Protein AF-A0A316JNC8-F1 (afdb_monomer_lite)

Radius of gyration: 24.26 Å; chains: 1; bounding box: 57×37×69 Å

Secondary structure (DSSP, 8-state):
--HHHHHHHHH-S-TTSHHHHHHHHHHHHHHHTT----SSPS-S-TT----EETTEEEEEEEEES-SSTT--SPPP-EEE----S-SEEEEEEE--SS-TT-GGGEEEEEEEGGGS-TT--EEEHHHHHHHH-S-B-HHHHHHHHS----EEEEEE-GGG--TT---SSTT-EESSHHHHHHHHHHHHHHTTT-S----EEEEEE---

pLDDT: mean 76.93, std 13.49, range [38.69, 95.19]

Foldseek 3Di:
DDPVLVVCCVVPVWCLAQQNLLQLVVVLLCVLQVHDPPPDRPDPPSFADFDPAPPFTEGEWEDELDSGLPDPGGDFDKTFDDPDPGQKYKYKYQDDNRHSNPQQRIFIFIGGCVVPDPPDGMDTPVNCCVVGNPGDGPVVVSVVRHHQQFKKFKAFDPVLDDPPDPDPRGGDIDSDPVVNVVVVVVVCVVCVPPPNDTDIDIDTDRDD

Sequence (208 aa):
MSELAAFLQWNTPNLLADEIRDASCHWLLLKGLGLDPGPGRPSADLQSLVLPMEERQLSITTAAFYSAPEQHEPNPIQFRIPLTAANTLVFALFSGQTTPLDPAEWSFWLVPVSKLHPERQTMGLNPLMRAFGEGMTYGALLAQLKPSRAVFRIVLDEESANPSTSDPLAGQEFESYDAAYDVLERYYADVCCSDERSYYRIEELSSV

Structure (mmCIF, N/CA/C/O backbone):
data_AF-A0A316JNC8-F1
#
_entry.id   AF-A0A316JNC8-F1
#
loop_
_atom_site.group_PDB
_atom_site.id
_atom_site.type_symbol
_atom_site.label_atom_id
_atom_site.label_alt_id
_atom_site.label_comp_id
_atom_site.label_asym_id
_atom_site.label_entity_id
_atom_site.label_seq_id
_atom_site.pdbx_PDB_ins_code
_atom_site.Cartn_x
_atom_site.Cartn_y
_atom_site.Cartn_z
_atom_site.occupancy
_atom_site.B_iso_or_equiv
_atom_site.auth_seq_id
_atom_site.auth_comp_id
_atom_site.auth_asym_id
_atom_site.auth_atom_id
_atom_site.pdbx_PDB_model_num
ATOM 1 N N . MET A 1 1 ? 7.914 -12.344 22.904 1.00 56.09 1 MET A N 1
ATOM 2 C CA . MET A 1 1 ? 7.849 -10.949 22.417 1.00 56.09 1 MET A CA 1
ATOM 3 C C . MET A 1 1 ? 9.262 -10.474 22.142 1.00 56.09 1 MET A C 1
ATOM 5 O O . MET A 1 1 ? 10.136 -10.802 22.934 1.00 56.09 1 MET A O 1
ATOM 9 N N . SER A 1 2 ? 9.499 -9.777 21.029 1.00 71.25 2 SER A N 1
ATOM 10 C CA . SER A 1 2 ? 10.805 -9.162 20.754 1.00 71.25 2 SER A CA 1
ATOM 11 C C . SER A 1 2 ? 11.061 -7.994 21.716 1.00 71.25 2 SER A C 1
ATOM 13 O O . SER A 1 2 ? 10.112 -7.374 22.199 1.00 71.25 2 SER A O 1
ATOM 15 N N . GLU A 1 3 ? 12.329 -7.670 21.987 1.00 71.31 3 GLU A N 1
ATOM 16 C CA . GLU A 1 3 ? 12.700 -6.508 22.819 1.00 71.31 3 GLU A CA 1
ATOM 17 C C . GLU A 1 3 ? 12.100 -5.201 22.281 1.00 71.31 3 GLU A C 1
ATOM 19 O O . GLU A 1 3 ? 11.642 -4.356 23.047 1.00 71.31 3 GLU A O 1
ATOM 24 N N . LEU A 1 4 ? 12.012 -5.074 20.953 1.00 66.88 4 LEU A N 1
ATOM 25 C CA . LEU A 1 4 ? 11.370 -3.943 20.289 1.00 66.88 4 LEU A CA 1
ATOM 26 C C . LEU A 1 4 ? 9.866 -3.861 20.592 1.00 66.88 4 LEU A C 1
ATOM 28 O O . LEU A 1 4 ? 9.368 -2.773 20.863 1.00 66.88 4 LEU A O 1
ATOM 32 N N . ALA A 1 5 ? 9.143 -4.986 20.586 1.00 61.12 5 ALA A N 1
ATOM 33 C CA . ALA A 1 5 ? 7.714 -5.001 20.907 1.00 61.12 5 ALA A CA 1
ATOM 34 C C . ALA A 1 5 ? 7.461 -4.566 22.360 1.00 61.12 5 ALA A C 1
ATOM 36 O O . ALA A 1 5 ? 6.570 -3.758 22.613 1.00 61.12 5 ALA A O 1
ATOM 37 N N . ALA A 1 6 ? 8.298 -5.026 23.296 1.00 66.19 6 ALA A N 1
ATOM 38 C CA . ALA A 1 6 ? 8.228 -4.606 24.695 1.00 66.19 6 ALA A CA 1
ATOM 39 C C . ALA A 1 6 ? 8.542 -3.106 24.867 1.00 66.19 6 ALA A C 1
ATOM 41 O O . ALA A 1 6 ? 7.844 -2.407 25.600 1.00 66.19 6 ALA A O 1
ATOM 42 N N . PHE A 1 7 ? 9.549 -2.589 24.155 1.00 71.12 7 PHE A N 1
ATOM 43 C CA . PHE A 1 7 ? 9.902 -1.166 24.168 1.00 71.12 7 PHE A CA 1
ATOM 44 C C . PHE A 1 7 ? 8.797 -0.272 23.586 1.00 71.12 7 PHE A C 1
ATOM 46 O O . PHE A 1 7 ? 8.500 0.789 24.144 1.00 71.12 7 PHE A O 1
ATOM 53 N N . LEU A 1 8 ? 8.183 -0.691 22.476 1.00 68.75 8 LEU A N 1
ATOM 54 C CA . LEU A 1 8 ? 7.088 0.038 21.838 1.00 68.75 8 LEU A CA 1
ATOM 55 C C . LEU A 1 8 ? 5.842 0.048 22.723 1.00 68.75 8 LEU A C 1
ATOM 57 O O . LEU A 1 8 ? 5.257 1.109 22.911 1.00 68.75 8 LEU A O 1
ATOM 61 N N . GLN A 1 9 ? 5.487 -1.089 23.323 1.00 66.88 9 GLN A N 1
ATOM 62 C CA . GLN A 1 9 ? 4.365 -1.182 24.258 1.00 66.88 9 GLN A CA 1
ATOM 63 C C . GLN A 1 9 ? 4.583 -0.334 25.522 1.00 66.88 9 GLN A C 1
ATOM 65 O O . GLN A 1 9 ? 3.632 0.221 26.064 1.00 66.88 9 GLN A O 1
ATOM 70 N N . TRP A 1 10 ? 5.833 -0.183 25.973 1.00 67.06 10 TRP A N 1
ATOM 71 C CA . TRP A 1 10 ? 6.175 0.706 27.085 1.00 67.06 10 TRP A CA 1
ATOM 72 C C . TRP A 1 10 ? 6.078 2.197 26.719 1.00 67.06 10 TRP A C 1
ATOM 74 O O . TRP A 1 10 ? 5.581 2.989 27.516 1.00 67.06 10 TRP A O 1
ATOM 84 N N . ASN A 1 11 ? 6.518 2.593 25.518 1.00 71.62 11 ASN A N 1
ATOM 85 C CA . ASN A 1 11 ? 6.473 3.996 25.073 1.00 71.62 11 ASN A CA 1
ATOM 86 C C . ASN A 1 11 ? 5.110 4.433 24.530 1.00 71.62 11 ASN A C 1
ATOM 88 O O . ASN A 1 11 ? 4.809 5.624 24.500 1.00 71.62 11 ASN A O 1
ATOM 92 N N . THR A 1 12 ? 4.310 3.484 24.052 1.00 69.00 12 THR A N 1
ATOM 93 C CA . THR A 1 12 ? 3.065 3.745 23.337 1.00 69.00 12 THR A CA 1
ATOM 94 C C . THR A 1 12 ? 1.958 2.930 23.998 1.00 69.00 12 THR A C 1
ATOM 96 O O . THR A 1 12 ? 1.849 1.732 23.738 1.00 69.00 12 THR A O 1
ATOM 99 N N . PRO A 1 13 ? 1.125 3.549 24.853 1.00 68.19 13 PRO A N 1
ATOM 100 C CA . PRO A 1 13 ? 0.160 2.822 25.679 1.00 68.19 13 PRO A CA 1
ATOM 101 C C . PRO A 1 13 ? -0.904 2.072 24.862 1.00 68.19 13 PRO A C 1
ATOM 103 O O . PRO A 1 13 ? -1.567 1.184 25.390 1.00 68.19 13 PRO A O 1
ATOM 106 N N . ASN A 1 14 ? -1.060 2.399 23.574 1.00 76.81 14 ASN A N 1
ATOM 107 C CA . ASN A 1 14 ? -1.942 1.694 22.658 1.00 76.81 14 ASN A CA 1
ATOM 108 C C . ASN A 1 14 ? -1.311 1.565 21.262 1.00 76.81 14 ASN A C 1
ATOM 110 O O . ASN A 1 14 ? -1.388 2.483 20.449 1.00 76.81 14 ASN A O 1
ATOM 114 N N . LEU A 1 15 ? -0.712 0.407 20.972 1.00 75.69 15 LEU A N 1
ATOM 115 C CA . LEU A 1 15 ? -0.165 0.097 19.643 1.00 75.69 15 LEU A CA 1
ATOM 116 C C . LEU A 1 15 ? -1.248 -0.068 18.566 1.00 75.69 15 LEU A C 1
ATOM 118 O O . LEU A 1 15 ? -0.931 -0.046 17.382 1.00 75.69 15 LEU A O 1
ATOM 122 N N . LEU A 1 16 ? -2.511 -0.215 18.971 1.00 79.50 16 LEU A N 1
ATOM 123 C CA . LEU A 1 16 ? -3.663 -0.341 18.077 1.00 79.50 16 LEU A CA 1
ATOM 124 C C . LEU A 1 16 ? -4.333 1.007 17.774 1.00 79.50 16 LEU A C 1
ATOM 126 O O . LEU A 1 16 ? -5.288 1.048 16.996 1.00 79.50 16 LEU A O 1
ATOM 130 N N . ALA A 1 17 ? -3.836 2.099 18.369 1.00 82.38 17 ALA A N 1
ATOM 131 C CA . ALA A 1 17 ? -4.304 3.447 18.076 1.00 82.38 17 ALA A CA 1
ATOM 132 C C . ALA A 1 17 ? -4.154 3.762 16.581 1.00 82.38 17 ALA A C 1
ATOM 134 O O . ALA A 1 17 ? -3.186 3.337 15.939 1.00 82.38 17 ALA A O 1
ATOM 135 N N . ASP A 1 18 ? -5.110 4.518 16.040 1.00 80.81 18 ASP A N 1
ATOM 136 C CA . ASP A 1 18 ? -5.200 4.813 14.609 1.00 80.81 18 ASP A CA 1
ATOM 137 C C . ASP A 1 18 ? -3.904 5.433 14.075 1.00 80.81 18 ASP A C 1
ATOM 139 O O . ASP A 1 18 ? -3.382 4.982 13.059 1.00 80.81 18 ASP A O 1
ATOM 143 N N . GLU A 1 19 ? -3.308 6.369 14.816 1.00 78.88 19 GLU A N 1
ATOM 144 C CA . GLU A 1 19 ? -2.095 7.075 14.402 1.00 78.88 19 GLU A CA 1
ATOM 145 C C . GLU A 1 19 ? -0.879 6.142 14.307 1.00 78.88 19 GLU A C 1
ATOM 147 O O . GLU A 1 19 ? -0.046 6.264 13.406 1.00 78.88 19 GLU A O 1
ATOM 152 N N . ILE A 1 20 ? -0.772 5.189 15.238 1.00 81.38 20 ILE A N 1
ATOM 153 C CA . ILE A 1 20 ? 0.329 4.219 15.287 1.00 81.38 20 ILE A CA 1
ATOM 154 C C . ILE A 1 20 ? 0.161 3.183 14.186 1.00 81.38 20 ILE A C 1
ATOM 156 O O . ILE A 1 20 ? 1.135 2.806 13.530 1.00 81.38 20 ILE A O 1
ATOM 160 N N . ARG A 1 21 ? -1.076 2.746 13.957 1.00 85.31 21 ARG A N 1
ATOM 161 C CA . ARG A 1 21 ? -1.422 1.815 12.892 1.00 85.31 21 ARG A CA 1
ATOM 162 C C . ARG A 1 21 ? -1.164 2.425 11.513 1.00 85.31 21 ARG A C 1
ATOM 164 O O . ARG A 1 21 ? -0.502 1.784 10.697 1.00 85.31 21 ARG A O 1
ATOM 171 N N . ASP A 1 22 ? -1.614 3.655 11.274 1.00 82.44 22 ASP A N 1
ATOM 172 C CA . ASP A 1 22 ? -1.364 4.396 10.032 1.00 82.44 22 ASP A CA 1
ATOM 173 C C . ASP A 1 22 ? 0.140 4.540 9.779 1.00 82.44 22 ASP A C 1
ATOM 175 O O . ASP A 1 22 ? 0.639 4.189 8.707 1.00 82.44 22 ASP A O 1
ATOM 179 N N . ALA A 1 23 ? 0.894 4.984 10.789 1.00 80.62 23 ALA A N 1
ATOM 180 C CA . ALA A 1 23 ? 2.345 5.119 10.693 1.00 80.62 23 ALA A CA 1
ATOM 181 C C . ALA A 1 23 ? 3.046 3.775 10.431 1.00 80.62 23 ALA A C 1
ATOM 183 O O . ALA A 1 23 ? 3.987 3.717 9.638 1.00 80.62 23 ALA A O 1
ATOM 184 N N . SER A 1 24 ? 2.577 2.692 11.052 1.00 85.38 24 SER A N 1
ATOM 185 C CA . SER A 1 24 ? 3.124 1.345 10.858 1.00 85.38 24 SER A CA 1
ATOM 186 C C . SER A 1 24 ? 2.862 0.825 9.446 1.00 85.38 24 SER A C 1
ATOM 188 O O . SER A 1 24 ? 3.782 0.319 8.807 1.00 85.38 24 SER A O 1
ATOM 190 N N . CYS A 1 25 ? 1.649 1.016 8.917 1.00 86.75 25 CYS A N 1
ATOM 191 C CA . CYS A 1 25 ? 1.318 0.667 7.536 1.00 86.75 25 CYS A CA 1
ATOM 192 C C . CYS A 1 25 ? 2.187 1.443 6.538 1.00 86.75 25 CYS A C 1
ATOM 194 O O . CYS A 1 25 ? 2.736 0.857 5.603 1.00 86.75 25 CYS A O 1
ATOM 196 N N . HIS A 1 26 ? 2.347 2.753 6.747 1.00 82.94 26 HIS A N 1
ATOM 197 C CA . HIS A 1 26 ? 3.224 3.586 5.924 1.00 82.94 26 HIS A CA 1
ATOM 198 C C . HIS A 1 26 ? 4.672 3.103 5.965 1.00 82.94 26 HIS A C 1
ATOM 200 O O . HIS A 1 26 ? 5.305 2.952 4.921 1.00 82.94 26 HIS A O 1
ATOM 206 N N . TRP A 1 27 ? 5.190 2.830 7.163 1.00 82.56 27 TRP A N 1
ATOM 207 C CA . TRP A 1 27 ? 6.550 2.339 7.345 1.00 82.56 27 TRP A CA 1
ATOM 208 C C . TRP A 1 27 ? 6.782 1.006 6.637 1.00 82.56 27 TRP A C 1
ATOM 210 O O . TRP A 1 27 ? 7.793 0.857 5.949 1.00 82.56 27 TRP A O 1
ATOM 220 N N . LEU A 1 28 ? 5.846 0.058 6.775 1.00 86.94 28 LEU A N 1
ATOM 221 C CA . LEU A 1 28 ? 5.905 -1.222 6.078 1.00 86.94 28 LEU A CA 1
ATOM 222 C C . LEU A 1 28 ? 6.030 -0.987 4.576 1.00 86.94 28 LEU A C 1
ATOM 224 O O . LEU A 1 28 ? 7.020 -1.404 3.987 1.00 86.94 28 LEU A O 1
ATOM 228 N N . LEU A 1 29 ? 5.109 -0.235 3.974 1.00 83.56 29 LEU A N 1
ATOM 229 C CA . LEU A 1 29 ? 5.105 -0.011 2.527 1.00 83.56 29 LEU A CA 1
ATOM 230 C C . LEU A 1 29 ? 6.375 0.678 2.021 1.00 83.56 29 LEU A C 1
ATOM 232 O O . LEU A 1 29 ? 6.957 0.215 1.042 1.00 83.56 29 LEU A O 1
ATOM 236 N N . LEU A 1 30 ? 6.859 1.715 2.709 1.00 79.88 30 LEU A N 1
ATOM 237 C CA . LEU A 1 30 ? 8.122 2.370 2.351 1.00 79.88 30 LEU A CA 1
ATOM 238 C C . LEU A 1 30 ? 9.294 1.383 2.401 1.00 79.88 30 LEU A C 1
ATOM 240 O O . LEU A 1 30 ? 10.054 1.278 1.438 1.00 79.88 30 LEU A O 1
ATOM 244 N N . LYS A 1 31 ? 9.394 0.585 3.472 1.00 82.38 31 LYS A N 1
ATOM 245 C CA . LYS A 1 31 ? 10.421 -0.457 3.595 1.00 82.38 31 LYS A CA 1
ATOM 246 C C . LYS A 1 31 ? 10.307 -1.528 2.515 1.00 82.38 31 LYS A C 1
ATOM 248 O O . LYS A 1 31 ? 11.327 -1.925 1.959 1.00 82.38 31 LYS A O 1
ATOM 253 N N . GLY A 1 32 ? 9.098 -1.989 2.208 1.00 81.12 32 GLY A N 1
ATOM 254 C CA . GLY A 1 32 ? 8.847 -3.012 1.193 1.00 81.12 32 GLY A CA 1
ATOM 255 C C . GLY A 1 32 ? 9.180 -2.565 -0.227 1.00 81.12 32 GLY A C 1
ATOM 256 O O . GLY A 1 32 ? 9.603 -3.381 -1.046 1.00 81.12 32 GLY A O 1
ATOM 257 N N . LEU A 1 33 ? 9.029 -1.270 -0.502 1.00 78.50 33 LEU A N 1
ATOM 258 C CA . LEU A 1 33 ? 9.383 -0.648 -1.777 1.00 78.50 33 LEU A CA 1
ATOM 259 C C . LEU A 1 33 ? 10.845 -0.187 -1.840 1.00 78.50 33 LEU A C 1
ATOM 261 O O . LEU A 1 33 ? 11.283 0.293 -2.880 1.00 78.50 33 LEU A O 1
ATOM 265 N N . GLY A 1 34 ? 11.608 -0.334 -0.751 1.00 76.25 34 GLY A N 1
ATOM 266 C CA . GLY A 1 34 ? 12.993 0.133 -0.675 1.00 76.25 34 GLY A CA 1
ATOM 267 C C . GLY A 1 34 ? 13.126 1.659 -0.690 1.00 76.25 34 GLY A C 1
ATOM 268 O O . GLY A 1 34 ? 14.190 2.172 -1.024 1.00 76.25 34 GLY A O 1
ATOM 269 N N . LEU A 1 35 ? 12.061 2.384 -0.342 1.00 73.75 35 LEU A N 1
ATOM 270 C CA . LEU A 1 35 ? 12.053 3.840 -0.277 1.00 73.75 35 LEU A CA 1
ATOM 271 C C . LEU A 1 35 ? 12.597 4.303 1.075 1.00 73.75 35 LEU A C 1
ATOM 273 O O . LEU A 1 35 ? 12.230 3.762 2.121 1.00 73.75 35 LEU A O 1
ATOM 277 N N . ASP A 1 36 ? 13.463 5.315 1.053 1.00 66.19 36 ASP A N 1
ATOM 278 C CA . ASP A 1 36 ? 13.954 5.945 2.275 1.00 66.19 36 ASP A CA 1
ATOM 279 C C . ASP A 1 36 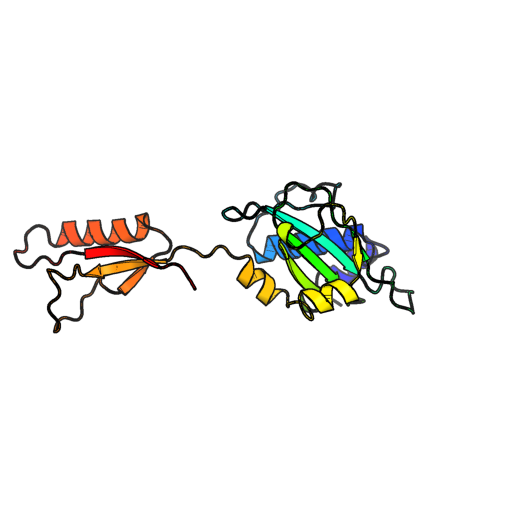? 12.908 6.955 2.788 1.00 66.19 36 ASP A C 1
ATOM 281 O O . ASP A 1 36 ? 12.637 7.945 2.104 1.00 66.19 36 ASP A O 1
ATOM 285 N N . PRO A 1 37 ? 12.301 6.737 3.971 1.00 60.88 37 PRO A N 1
ATOM 286 C CA . PRO A 1 37 ? 11.383 7.702 4.578 1.00 60.88 37 PRO A CA 1
ATOM 287 C C . PRO A 1 37 ? 12.059 9.032 4.954 1.00 60.88 37 PRO A C 1
ATOM 289 O O . PRO A 1 37 ? 11.361 10.004 5.248 1.00 60.88 37 PRO A O 1
ATOM 292 N N . GLY A 1 38 ? 13.396 9.096 4.963 1.00 59.22 38 GLY A N 1
ATOM 293 C CA . GLY A 1 38 ? 14.144 10.243 5.460 1.00 59.22 38 GLY A CA 1
ATOM 294 C C . GLY A 1 38 ? 14.020 10.415 6.985 1.00 59.22 38 GLY A C 1
ATOM 295 O O . GLY A 1 38 ? 13.403 9.602 7.675 1.00 59.22 38 GLY A O 1
ATOM 296 N N . PRO A 1 39 ? 14.618 11.477 7.558 1.00 51.03 39 PRO A N 1
ATOM 297 C CA . PRO A 1 39 ? 14.626 11.713 9.006 1.00 51.03 39 PRO A CA 1
ATOM 298 C C . PRO A 1 39 ? 13.314 12.307 9.550 1.00 51.03 39 PRO A C 1
ATOM 300 O O . PRO A 1 39 ? 13.160 12.462 10.763 1.00 51.03 39 PRO A O 1
ATOM 303 N N . GLY A 1 40 ? 12.384 12.696 8.675 1.00 53.59 40 GLY A N 1
ATOM 304 C CA . GLY A 1 40 ? 11.100 13.269 9.066 1.00 53.59 40 GLY A CA 1
ATOM 305 C C . GLY A 1 40 ? 10.113 12.191 9.505 1.00 53.59 40 GLY A C 1
ATOM 306 O O . GLY A 1 40 ? 10.061 11.110 8.925 1.00 53.59 40 GLY A O 1
ATOM 307 N N . ARG A 1 41 ? 9.272 12.493 10.503 1.00 50.38 41 ARG A N 1
ATOM 308 C CA . ARG A 1 41 ? 8.038 11.716 10.688 1.00 50.38 41 ARG A CA 1
ATOM 309 C C . ARG A 1 41 ? 7.245 11.788 9.374 1.00 50.38 41 ARG A C 1
ATOM 311 O O . ARG A 1 41 ? 7.151 12.894 8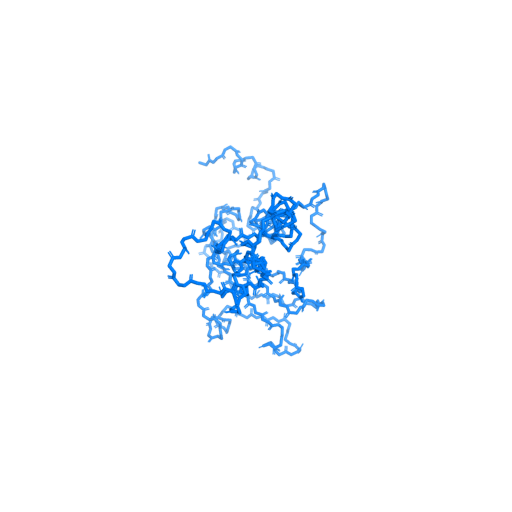.831 1.00 50.38 41 ARG A O 1
ATOM 318 N N . PRO A 1 42 ? 6.646 10.684 8.888 1.00 52.59 42 PRO A N 1
ATOM 319 C CA . PRO A 1 42 ? 5.553 10.789 7.928 1.00 52.59 42 PRO A CA 1
ATOM 320 C C . PRO A 1 42 ? 4.590 11.849 8.474 1.00 52.59 42 PRO A C 1
ATOM 322 O O . PRO A 1 42 ? 4.238 11.785 9.654 1.00 52.59 42 PRO A O 1
ATOM 325 N N . SER A 1 43 ? 4.322 12.890 7.682 1.00 42.44 43 SER A N 1
ATOM 326 C CA . SER A 1 43 ? 3.598 14.097 8.101 1.00 42.44 43 SER A CA 1
ATOM 327 C C . SER A 1 43 ? 2.396 13.766 8.993 1.00 42.44 43 SER A C 1
ATOM 329 O O . SER A 1 43 ? 1.677 12.805 8.734 1.00 42.44 43 SER A O 1
ATOM 331 N N . ALA A 1 44 ? 2.172 14.583 10.027 1.00 38.69 44 ALA A N 1
ATOM 332 C CA . ALA A 1 44 ? 1.067 14.445 10.980 1.00 38.69 44 ALA A CA 1
ATOM 333 C C . ALA A 1 44 ? -0.331 14.473 10.320 1.00 38.69 44 ALA A C 1
ATOM 335 O O . ALA A 1 44 ? -1.300 14.055 10.947 1.00 38.69 44 ALA A O 1
ATOM 336 N N . ASP A 1 45 ? -0.422 14.873 9.048 1.00 43.62 45 ASP A N 1
ATOM 337 C CA . ASP A 1 45 ? -1.545 14.546 8.166 1.00 43.62 45 ASP A CA 1
ATOM 338 C C . ASP A 1 45 ? -1.353 13.140 7.570 1.00 43.62 45 ASP A C 1
ATOM 340 O O . ASP A 1 45 ? -1.083 12.959 6.383 1.00 43.62 45 ASP A O 1
ATOM 344 N N . LEU A 1 46 ? -1.509 12.117 8.415 1.00 48.66 46 LEU A N 1
ATOM 345 C CA . LEU A 1 46 ? -1.406 10.685 8.086 1.00 48.66 46 LEU A CA 1
ATOM 346 C C . LEU A 1 46 ? -2.445 10.192 7.051 1.00 48.66 46 LEU A C 1
ATOM 348 O O . LEU A 1 46 ? -2.549 8.996 6.805 1.00 48.66 46 LEU A O 1
ATOM 352 N N . GLN A 1 47 ? -3.223 11.082 6.429 1.00 51.66 47 GLN A N 1
ATOM 353 C CA . GLN A 1 47 ? -4.348 10.708 5.566 1.00 51.66 47 GLN A CA 1
ATOM 354 C C . GLN A 1 47 ? -3.962 10.345 4.127 1.00 51.66 47 GLN A C 1
ATOM 356 O O . GLN A 1 47 ? -4.809 9.842 3.390 1.00 51.66 47 GLN A O 1
ATOM 361 N N . SER A 1 48 ? -2.719 10.583 3.701 1.00 52.78 48 SER A N 1
ATOM 362 C CA . SER A 1 48 ? -2.281 10.185 2.362 1.00 52.78 48 SER A CA 1
ATOM 363 C C . SER A 1 48 ? -0.763 10.234 2.212 1.00 52.78 48 SER A C 1
ATOM 365 O O . SER A 1 48 ? -0.187 11.299 1.985 1.00 52.78 48 SER A O 1
ATOM 367 N N . LEU A 1 49 ? -0.093 9.086 2.267 1.00 57.53 49 LEU A N 1
ATOM 368 C CA . LEU A 1 49 ? 1.231 8.963 1.661 1.00 57.53 49 LEU A CA 1
ATOM 369 C C . LEU A 1 49 ? 1.054 8.820 0.144 1.00 57.53 49 LEU A C 1
ATOM 371 O O . LEU A 1 49 ? 0.592 7.780 -0.331 1.00 57.53 49 LEU A O 1
ATOM 375 N N . VAL A 1 50 ? 1.429 9.867 -0.597 1.00 59.75 50 VAL A N 1
ATOM 376 C CA . VAL A 1 50 ? 1.494 9.833 -2.062 1.00 59.75 50 VAL A CA 1
ATOM 377 C C . VAL A 1 50 ? 2.850 9.324 -2.501 1.00 59.75 50 VAL A C 1
ATOM 379 O O . VAL A 1 50 ? 3.841 10.045 -2.465 1.00 59.75 50 VAL A O 1
ATOM 382 N N . LEU A 1 51 ? 2.887 8.055 -2.901 1.00 60.91 51 LEU A N 1
ATOM 383 C CA . LEU A 1 51 ? 4.064 7.448 -3.508 1.00 60.91 51 LEU A CA 1
ATOM 384 C C . LEU A 1 51 ? 4.091 7.811 -5.000 1.00 60.91 51 LEU A C 1
ATOM 386 O O . LEU A 1 51 ? 3.128 7.476 -5.694 1.00 60.91 51 LEU A O 1
ATOM 390 N N . PRO A 1 52 ? 5.136 8.492 -5.504 1.00 51.78 52 PRO A N 1
ATOM 391 C CA . PRO A 1 52 ? 5.306 8.725 -6.931 1.00 51.78 52 PRO A CA 1
ATOM 392 C C . PRO A 1 52 ? 5.879 7.455 -7.569 1.00 51.78 52 PRO A C 1
ATOM 394 O O . PRO A 1 52 ? 7.087 7.237 -7.553 1.00 51.78 52 PRO A O 1
ATOM 397 N N . MET A 1 53 ? 5.015 6.588 -8.093 1.00 57.97 53 MET A N 1
ATOM 398 C CA . MET A 1 53 ? 5.435 5.380 -8.809 1.00 57.97 53 MET A CA 1
ATOM 399 C C . MET A 1 53 ? 4.991 5.487 -10.260 1.00 57.97 53 MET A C 1
ATOM 401 O O . MET A 1 53 ? 3.803 5.349 -10.488 1.00 57.97 53 MET A O 1
ATOM 405 N N . GLU A 1 54 ? 5.900 5.767 -11.203 1.00 53.41 54 GLU A N 1
ATOM 406 C CA . GLU A 1 54 ? 5.685 5.672 -12.668 1.00 53.41 54 GLU A CA 1
ATOM 407 C C . GLU A 1 54 ? 4.226 5.938 -13.116 1.00 53.41 54 GLU A C 1
ATOM 409 O O . GLU A 1 54 ? 3.524 5.042 -13.569 1.00 53.41 54 GLU A O 1
ATOM 414 N N . GLU A 1 55 ? 3.747 7.179 -12.927 1.00 56.50 55 GLU A N 1
ATOM 415 C CA . GLU A 1 55 ? 2.379 7.671 -13.238 1.00 56.50 55 GLU A CA 1
ATOM 416 C C . GLU A 1 55 ? 1.240 7.320 -12.250 1.00 56.50 55 GLU A C 1
ATOM 418 O O . GLU A 1 55 ? 0.151 7.903 -12.308 1.00 56.50 55 GLU A O 1
ATOM 423 N N . ARG A 1 56 ? 1.459 6.434 -11.278 1.00 64.81 56 ARG A N 1
ATOM 424 C CA . ARG A 1 56 ? 0.527 6.139 -10.177 1.00 64.81 56 ARG A CA 1
ATOM 425 C C . ARG A 1 56 ? 0.816 7.027 -8.972 1.00 64.81 56 ARG A C 1
ATOM 427 O O . ARG A 1 56 ? 1.892 6.983 -8.383 1.00 64.81 56 ARG A O 1
ATOM 434 N N . GLN A 1 57 ? -0.186 7.811 -8.585 1.00 74.81 57 GLN A N 1
ATOM 435 C CA . GLN A 1 57 ? -0.214 8.515 -7.309 1.00 74.81 57 GLN A CA 1
ATOM 436 C C . GLN A 1 57 ? -1.065 7.688 -6.355 1.00 74.81 57 GLN A C 1
ATOM 438 O O . GLN A 1 57 ? -2.256 7.482 -6.606 1.00 74.81 57 GLN A O 1
ATOM 443 N N . LEU A 1 58 ? -0.447 7.188 -5.290 1.00 78.00 58 LEU A N 1
ATOM 444 C CA . LEU A 1 58 ? -1.118 6.334 -4.312 1.00 78.00 58 LEU A CA 1
ATOM 445 C C . LEU A 1 58 ? -1.634 7.153 -3.130 1.00 78.00 58 LEU A C 1
ATOM 447 O O . LEU A 1 58 ? -1.138 8.231 -2.851 1.00 78.00 58 LEU A O 1
ATOM 451 N N . SER A 1 59 ? -2.630 6.656 -2.415 1.00 83.25 59 SER A N 1
ATOM 452 C CA . SER A 1 59 ? -2.977 7.172 -1.093 1.00 83.25 59 SER A CA 1
ATOM 453 C C . SER A 1 59 ? -3.442 6.023 -0.229 1.00 83.25 59 SER A C 1
ATOM 455 O O . SER A 1 59 ? -4.217 5.184 -0.681 1.00 83.25 59 SER A O 1
ATOM 457 N N . ILE A 1 60 ? -2.977 5.977 1.012 1.00 84.19 60 ILE A N 1
ATOM 458 C CA . ILE A 1 60 ? -3.253 4.867 1.921 1.00 84.19 60 ILE A CA 1
ATOM 459 C C . ILE A 1 60 ? -4.329 5.285 2.915 1.00 84.19 60 ILE A C 1
ATOM 461 O O . ILE A 1 60 ? -4.353 6.417 3.385 1.00 84.19 60 ILE A O 1
ATOM 465 N N . THR A 1 61 ? -5.234 4.361 3.211 1.00 86.19 61 THR A N 1
ATOM 466 C CA . THR A 1 61 ? -6.241 4.500 4.260 1.00 86.19 61 THR A CA 1
ATOM 467 C C . THR A 1 61 ? -6.287 3.207 5.054 1.00 86.19 61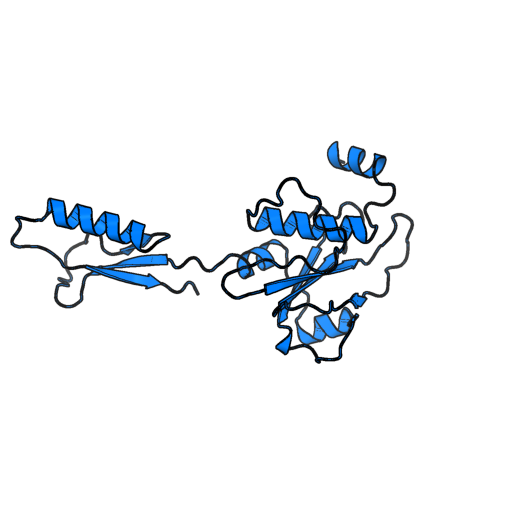 THR A C 1
ATOM 469 O O . THR A 1 61 ? -6.340 2.121 4.467 1.00 86.19 61 THR A O 1
ATOM 472 N N . THR A 1 62 ? -6.232 3.301 6.382 1.00 86.06 62 THR A N 1
ATOM 473 C CA . THR A 1 62 ? -6.236 2.115 7.240 1.00 86.06 62 THR A CA 1
ATOM 474 C C . THR A 1 62 ? -7.515 1.996 8.058 1.00 86.06 62 THR A C 1
ATOM 476 O O . THR A 1 62 ? -8.196 2.977 8.357 1.00 86.06 62 THR A O 1
ATOM 479 N N . ALA A 1 63 ? -7.839 0.764 8.433 1.00 85.25 63 ALA A N 1
ATOM 480 C CA . ALA A 1 63 ? -8.846 0.447 9.434 1.00 85.25 63 ALA A CA 1
ATOM 481 C C . ALA A 1 63 ? -8.403 -0.790 10.224 1.00 85.25 63 ALA A C 1
ATOM 483 O O . ALA A 1 63 ? -7.537 -1.540 9.772 1.00 85.25 63 ALA A O 1
ATOM 484 N N . ALA A 1 64 ? -8.999 -1.023 11.392 1.00 84.44 64 ALA A N 1
ATOM 485 C CA . ALA A 1 64 ? -8.704 -2.195 12.210 1.00 84.44 64 ALA A CA 1
ATOM 486 C C . ALA A 1 64 ? -9.951 -2.767 12.873 1.00 84.44 64 ALA A C 1
ATOM 488 O O . ALA A 1 64 ? -10.860 -2.020 13.241 1.00 84.44 64 ALA A O 1
ATOM 489 N N . PHE A 1 65 ? -9.959 -4.086 13.082 1.00 83.12 65 PHE A N 1
ATOM 490 C CA . PHE A 1 65 ? -10.987 -4.732 13.905 1.00 83.12 65 PHE A CA 1
ATOM 491 C C . PHE A 1 65 ? -10.886 -4.313 15.370 1.00 83.12 65 PHE A C 1
ATOM 493 O O . PHE A 1 65 ? -11.913 -4.169 16.023 1.00 83.12 65 PHE A O 1
ATOM 500 N N . TYR A 1 66 ? -9.680 -4.062 15.871 1.00 80.25 66 TYR A N 1
ATOM 501 C CA . TYR A 1 66 ? -9.443 -3.704 17.264 1.00 80.25 66 TYR A CA 1
ATOM 502 C C . TYR A 1 66 ? -8.688 -2.381 17.327 1.00 80.25 66 TYR A C 1
ATOM 504 O O . TYR A 1 66 ? -7.645 -2.234 16.693 1.00 80.25 66 TYR A O 1
ATOM 512 N N . SER A 1 67 ? -9.217 -1.427 18.095 1.00 78.75 67 SER A N 1
ATOM 513 C CA . SER A 1 67 ? -8.566 -0.128 18.330 1.00 78.75 67 SER A CA 1
ATOM 514 C C . SER A 1 67 ? -7.955 -0.027 19.725 1.00 78.75 67 SER A C 1
ATOM 516 O O . SER A 1 67 ? -7.286 0.958 20.022 1.00 78.75 67 SER A O 1
ATOM 518 N N . ALA A 1 68 ? -8.183 -1.018 20.591 1.00 76.81 68 ALA A N 1
ATOM 519 C CA . ALA A 1 68 ? -7.609 -1.091 21.928 1.00 76.81 68 ALA A CA 1
ATOM 520 C C . ALA A 1 68 ? -7.396 -2.556 22.357 1.00 76.81 68 ALA A C 1
ATOM 522 O O . ALA A 1 68 ? -8.183 -3.417 21.960 1.00 76.81 68 ALA A O 1
ATOM 523 N N . PRO A 1 69 ? -6.385 -2.854 23.197 1.00 71.44 69 PRO A N 1
ATOM 524 C CA . PRO A 1 69 ? -6.087 -4.225 23.630 1.00 71.44 69 PRO A CA 1
ATOM 525 C C . PRO A 1 69 ? -7.215 -4.883 24.437 1.00 71.44 69 PRO A C 1
ATOM 527 O O . PRO A 1 69 ? -7.389 -6.094 24.396 1.00 71.44 69 PRO A O 1
ATOM 530 N N . GLU A 1 70 ? -7.986 -4.086 25.178 1.00 77.06 70 GLU A N 1
ATOM 531 C CA . GLU A 1 70 ? -9.074 -4.563 26.045 1.00 77.06 70 GLU A CA 1
ATOM 532 C C . GLU A 1 70 ? -10.408 -4.716 25.296 1.00 77.06 70 GLU A C 1
ATOM 534 O O . GLU A 1 70 ? -11.440 -5.025 25.891 1.00 77.06 70 GLU A O 1
ATOM 539 N N . GLN A 1 71 ? -10.425 -4.487 23.984 1.00 76.69 71 GLN A N 1
ATOM 540 C CA . GLN A 1 71 ? -11.636 -4.547 23.179 1.00 76.69 71 GLN A CA 1
ATOM 541 C C . GLN A 1 71 ? -12.002 -6.000 22.844 1.00 76.69 71 GLN A C 1
ATOM 543 O O . GLN A 1 71 ? -11.225 -6.722 22.227 1.00 76.69 71 GLN A O 1
ATOM 548 N N . HIS A 1 72 ? -13.206 -6.426 23.236 1.00 73.50 72 HIS A N 1
ATOM 549 C CA . HIS A 1 72 ? -13.658 -7.815 23.072 1.00 73.50 72 HIS A CA 1
ATOM 550 C C . HIS A 1 72 ? -14.488 -8.038 21.795 1.00 73.50 72 HIS A C 1
ATOM 552 O O . HIS A 1 72 ? -14.554 -9.160 21.295 1.00 73.50 72 HIS A O 1
ATOM 558 N N . GLU A 1 73 ? -15.088 -6.981 21.240 1.00 81.06 73 GLU A N 1
ATOM 559 C CA . GLU A 1 73 ? -15.886 -7.036 20.009 1.00 81.06 73 GLU A CA 1
ATOM 560 C C . GLU A 1 73 ? -15.226 -6.224 18.890 1.00 81.06 73 GLU A C 1
ATOM 562 O O . GLU A 1 73 ? -14.750 -5.120 19.157 1.00 81.06 73 GLU A O 1
ATOM 567 N N . PRO A 1 74 ? -15.190 -6.723 17.643 1.00 79.94 74 PRO A N 1
ATOM 568 C CA . PRO A 1 74 ? -14.577 -6.005 16.536 1.00 79.94 74 PRO A CA 1
ATOM 569 C C . PRO A 1 74 ? -15.365 -4.742 16.163 1.00 79.94 74 PRO A C 1
ATOM 571 O O . PRO A 1 74 ? -16.597 -4.733 16.146 1.00 79.94 74 PRO A O 1
ATOM 574 N N . ASN A 1 75 ? -14.648 -3.682 15.798 1.00 80.62 75 ASN A N 1
ATOM 575 C CA . ASN A 1 75 ? -15.238 -2.456 15.281 1.00 80.62 75 ASN A CA 1
ATOM 576 C C . ASN A 1 75 ? -15.938 -2.689 13.935 1.00 80.62 75 ASN A C 1
ATOM 578 O O . ASN A 1 75 ? -15.463 -3.479 13.108 1.00 80.62 75 ASN A O 1
ATOM 582 N N . PRO A 1 76 ? -17.022 -1.945 13.648 1.00 86.06 76 PRO A N 1
ATOM 583 C CA . PRO A 1 76 ? -17.513 -1.839 12.286 1.00 86.06 76 PRO A CA 1
ATOM 584 C C . PRO A 1 76 ? -16.422 -1.211 11.409 1.00 86.06 76 PRO A C 1
ATOM 586 O O . PRO A 1 76 ? -16.009 -0.071 11.618 1.00 86.06 76 PRO A O 1
ATOM 589 N N . ILE A 1 77 ? -15.948 -1.964 10.417 1.00 90.88 77 ILE A N 1
ATOM 590 C CA . ILE A 1 77 ? -14.860 -1.515 9.547 1.00 90.88 77 ILE A CA 1
ATOM 591 C C . ILE A 1 77 ? -15.387 -0.545 8.496 1.00 90.88 77 ILE A C 1
ATOM 593 O O . ILE A 1 77 ? -16.128 -0.926 7.579 1.00 90.88 77 ILE A O 1
ATOM 597 N N . GLN A 1 78 ? -14.936 0.701 8.608 1.00 89.31 78 GLN A N 1
ATOM 598 C CA . GLN A 1 78 ? -15.189 1.758 7.646 1.00 89.31 78 GLN A CA 1
ATOM 599 C C . GLN A 1 78 ? -13.896 2.517 7.359 1.00 89.31 78 GLN A C 1
ATOM 601 O O . GLN A 1 78 ? -13.303 3.133 8.239 1.00 89.31 78 GLN A O 1
ATOM 606 N N . PHE A 1 79 ? -13.485 2.496 6.100 1.00 88.81 79 PHE A N 1
ATOM 607 C CA . PHE A 1 79 ? -12.357 3.263 5.609 1.00 88.81 79 PHE A CA 1
ATOM 608 C C . PHE A 1 79 ? -12.805 4.672 5.252 1.00 88.81 79 PHE A C 1
ATOM 610 O O . PHE A 1 79 ? -13.838 4.854 4.596 1.00 88.81 79 PHE A O 1
ATOM 617 N N . ARG A 1 80 ? -12.007 5.669 5.631 1.00 86.81 80 ARG A N 1
ATOM 618 C CA . ARG A 1 80 ? -12.173 7.040 5.143 1.00 86.81 80 ARG A CA 1
ATOM 619 C C . ARG A 1 80 ? -11.515 7.154 3.775 1.00 86.81 80 ARG A C 1
ATOM 621 O O . ARG A 1 80 ? -10.389 6.700 3.596 1.00 86.81 80 ARG A O 1
ATOM 628 N N . ILE A 1 81 ? -12.225 7.731 2.816 1.00 85.88 81 ILE A N 1
ATOM 629 C CA . ILE A 1 81 ? -11.682 8.032 1.494 1.00 85.88 81 ILE A CA 1
ATOM 630 C C . ILE A 1 81 ? -11.141 9.462 1.560 1.00 85.88 81 ILE A C 1
ATOM 632 O O . ILE A 1 81 ? -11.938 10.390 1.726 1.00 85.88 81 ILE A O 1
ATOM 636 N N . PRO A 1 82 ? -9.813 9.655 1.491 1.00 78.31 82 PRO A N 1
ATOM 637 C CA . PRO A 1 82 ? -9.232 10.985 1.554 1.00 78.31 82 PRO A CA 1
ATOM 638 C C . PRO A 1 82 ? -9.588 11.788 0.299 1.00 78.31 82 PRO A C 1
ATOM 640 O O . PRO A 1 82 ? -9.682 11.248 -0.805 1.00 78.31 82 PRO A O 1
ATOM 643 N N . LEU A 1 83 ? -9.746 13.100 0.465 1.00 74.12 83 LEU A N 1
ATOM 644 C CA . LEU A 1 83 ? -9.791 14.050 -0.645 1.00 74.12 83 LEU A CA 1
ATOM 645 C C . LEU A 1 83 ? -8.352 14.278 -1.114 1.00 74.12 83 LEU A C 1
ATOM 647 O O . LEU A 1 83 ? -7.643 15.127 -0.581 1.00 74.12 83 LEU A O 1
ATOM 651 N N . THR A 1 84 ? -7.903 13.466 -2.065 1.00 71.94 84 THR A N 1
ATOM 652 C CA . THR A 1 84 ? -6.512 13.432 -2.530 1.00 71.94 84 THR A CA 1
ATOM 653 C C . THR A 1 84 ? -6.433 13.555 -4.051 1.00 71.94 84 THR A C 1
ATOM 655 O O . THR A 1 84 ? -7.381 13.221 -4.759 1.00 71.94 84 THR A O 1
ATOM 658 N N . ALA A 1 85 ? -5.287 14.023 -4.554 1.00 71.31 85 ALA A N 1
ATOM 659 C CA . ALA A 1 85 ? -4.963 14.005 -5.982 1.00 71.31 85 ALA A CA 1
ATOM 660 C C . ALA A 1 85 ? -4.576 12.598 -6.487 1.00 71.31 85 ALA A C 1
ATOM 662 O O . ALA A 1 85 ? -4.439 12.398 -7.693 1.00 71.31 85 ALA A O 1
ATOM 663 N N . ALA A 1 86 ? -4.423 11.628 -5.575 1.00 78.56 86 ALA A N 1
ATOM 664 C CA . ALA A 1 86 ? -4.079 10.255 -5.908 1.00 78.56 86 ALA A CA 1
ATOM 665 C C . ALA A 1 86 ? -5.069 9.633 -6.902 1.00 78.56 86 ALA A C 1
ATOM 667 O O . ALA A 1 86 ? -6.283 9.786 -6.779 1.00 78.56 86 ALA A O 1
ATOM 668 N N . ASN A 1 87 ? -4.549 8.879 -7.871 1.00 83.69 87 ASN A N 1
ATOM 669 C CA . ASN A 1 87 ? -5.370 8.154 -8.841 1.00 83.69 87 ASN A CA 1
ATOM 670 C C . ASN A 1 87 ? -5.723 6.734 -8.369 1.00 83.69 87 ASN A C 1
ATOM 672 O O . ASN A 1 87 ? -6.612 6.096 -8.940 1.00 83.69 87 ASN A O 1
ATOM 676 N N . THR A 1 88 ? -5.077 6.256 -7.302 1.00 87.38 88 THR A N 1
ATOM 677 C CA . THR A 1 88 ? -5.279 4.924 -6.726 1.00 87.38 88 THR A CA 1
ATOM 678 C C . THR A 1 88 ? -5.240 4.982 -5.200 1.00 87.38 88 THR A C 1
ATOM 680 O O . THR A 1 88 ? -4.373 5.626 -4.614 1.00 87.38 88 THR A O 1
ATOM 683 N N . LEU A 1 89 ? -6.159 4.274 -4.545 1.00 89.19 89 LEU A N 1
ATOM 684 C CA . LEU A 1 89 ? -6.201 4.118 -3.094 1.00 89.19 89 LEU A CA 1
ATOM 685 C C . LEU A 1 89 ? -5.736 2.726 -2.679 1.00 89.19 89 LEU A C 1
ATOM 687 O O . LEU A 1 89 ? -6.085 1.730 -3.312 1.00 89.19 89 LEU A O 1
ATOM 691 N N . VAL A 1 90 ? -5.001 2.667 -1.575 1.00 90.81 90 VAL A N 1
ATOM 692 C CA . VAL A 1 90 ? -4.650 1.436 -0.875 1.00 90.81 90 VAL A CA 1
ATOM 693 C C . VAL A 1 90 ? -5.461 1.387 0.413 1.00 90.81 90 VAL A C 1
ATOM 695 O O . VAL A 1 90 ? -5.204 2.144 1.348 1.00 90.81 90 VAL A O 1
ATOM 698 N N . PHE A 1 91 ? -6.451 0.503 0.459 1.00 92.50 91 PHE A N 1
ATOM 699 C CA . PHE A 1 91 ? -7.170 0.192 1.691 1.00 92.50 91 PHE A CA 1
ATOM 700 C C . PHE A 1 91 ? -6.381 -0.871 2.450 1.00 92.50 91 PHE A C 1
ATOM 702 O O . PHE A 1 91 ? -6.089 -1.919 1.879 1.00 92.50 91 PHE A O 1
ATOM 709 N N . ALA A 1 92 ? -6.030 -0.615 3.707 1.00 92.88 92 ALA A N 1
ATOM 710 C CA . ALA A 1 92 ? -5.255 -1.530 4.539 1.00 92.88 92 ALA A CA 1
ATOM 711 C C . ALA A 1 92 ? -6.040 -1.890 5.807 1.00 92.88 92 ALA A C 1
ATOM 713 O O . ALA A 1 92 ? -6.286 -1.044 6.667 1.00 92.88 92 ALA A O 1
ATOM 714 N N . LEU A 1 93 ? -6.461 -3.147 5.919 1.00 94.12 93 LEU A N 1
ATOM 715 C CA . LEU A 1 93 ? -7.133 -3.672 7.102 1.00 94.12 93 LEU A CA 1
ATOM 716 C C . LEU A 1 93 ? -6.119 -4.369 7.997 1.00 94.12 93 LEU A C 1
ATOM 718 O O . LEU A 1 93 ? -5.509 -5.353 7.584 1.00 94.12 93 LEU A O 1
ATOM 722 N N . PHE A 1 94 ? -6.005 -3.902 9.231 1.00 92.31 94 PHE A N 1
ATOM 723 C CA . PHE A 1 94 ? -5.293 -4.612 10.277 1.00 92.31 94 PHE A CA 1
ATOM 724 C C . PHE A 1 94 ? -6.258 -5.530 11.031 1.00 92.31 94 PHE A C 1
ATOM 726 O O . PHE A 1 94 ? -7.204 -5.071 11.681 1.00 92.31 94 PHE A O 1
ATOM 733 N N . SER A 1 95 ? -6.030 -6.838 10.936 1.00 88.44 95 SER A N 1
ATOM 734 C CA . SER A 1 95 ? -6.821 -7.848 11.649 1.00 88.44 95 SER A CA 1
ATOM 735 C C . SER A 1 95 ? -6.147 -8.388 12.906 1.00 88.44 95 SER A C 1
ATOM 737 O O . SER A 1 95 ? -6.758 -9.161 13.642 1.00 88.44 95 SER A O 1
ATOM 739 N N . GLY A 1 96 ? -4.897 -7.994 13.140 1.00 83.00 96 GLY A N 1
ATOM 740 C CA . GLY A 1 96 ? -4.123 -8.400 14.300 1.00 83.00 96 GLY A CA 1
ATOM 741 C C . GLY A 1 96 ? -4.595 -7.786 15.613 1.00 83.00 96 GLY A C 1
ATOM 742 O O . GLY A 1 96 ? -5.412 -6.865 15.658 1.00 83.00 96 GLY A O 1
ATOM 743 N N . GLN A 1 97 ? -4.038 -8.305 16.704 1.00 73.69 97 GLN A N 1
ATOM 744 C CA . GLN A 1 97 ? -4.240 -7.776 18.060 1.00 73.69 97 GLN A CA 1
ATOM 745 C C . GLN A 1 97 ? -2.919 -7.412 18.745 1.00 73.69 97 GLN A C 1
ATOM 747 O O . GLN A 1 97 ? -2.932 -6.934 19.877 1.00 73.69 97 GLN A O 1
ATOM 752 N N . THR A 1 98 ? -1.777 -7.659 18.090 1.00 73.62 98 THR A N 1
ATOM 753 C CA . THR A 1 98 ? -0.473 -7.600 18.756 1.00 73.62 98 THR A CA 1
ATOM 754 C C . THR A 1 98 ? 0.410 -6.485 18.224 1.00 73.62 98 THR A C 1
ATOM 756 O O . THR A 1 98 ? 0.749 -5.574 18.980 1.00 73.62 98 THR A O 1
ATOM 759 N N . THR A 1 99 ? 0.795 -6.529 16.947 1.00 82.88 99 THR A N 1
ATOM 760 C CA . THR A 1 99 ? 1.778 -5.591 16.404 1.00 82.88 99 THR A CA 1
ATOM 761 C C . THR A 1 99 ? 1.433 -5.174 14.976 1.00 82.88 99 THR A C 1
ATOM 763 O O . THR A 1 99 ? 1.559 -5.970 14.048 1.00 82.88 99 THR A O 1
ATOM 766 N N . PRO A 1 100 ? 1.112 -3.889 14.737 1.00 84.81 100 PRO A N 1
ATOM 767 C CA . PRO A 1 100 ? 0.837 -3.385 13.390 1.00 84.81 100 PRO A CA 1
ATOM 768 C C . PRO A 1 100 ? 2.066 -3.393 12.467 1.00 84.81 100 PRO A C 1
ATOM 770 O O . PRO A 1 100 ? 1.956 -3.037 11.298 1.00 84.81 100 PRO A O 1
ATOM 773 N N . LEU A 1 101 ? 3.236 -3.807 12.963 1.00 86.06 101 LEU A N 1
ATOM 774 C CA . LEU A 1 101 ? 4.447 -4.018 12.170 1.00 86.06 101 LEU A CA 1
ATOM 775 C C . LEU A 1 101 ? 4.581 -5.444 11.615 1.00 86.06 101 LEU A C 1
ATOM 777 O O . LEU A 1 101 ? 5.523 -5.687 10.865 1.00 86.06 101 LEU A O 1
ATOM 781 N N . ASP A 1 102 ? 3.704 -6.388 11.973 1.00 88.94 102 ASP A N 1
ATOM 782 C CA . ASP A 1 102 ? 3.703 -7.710 11.338 1.00 88.94 102 ASP A CA 1
ATOM 783 C C . ASP A 1 102 ? 2.891 -7.663 10.033 1.00 88.94 102 ASP A C 1
ATOM 785 O O . ASP A 1 102 ? 1.666 -7.553 10.087 1.00 88.94 102 ASP A O 1
ATOM 789 N N . PRO A 1 103 ? 3.528 -7.761 8.850 1.00 89.06 103 PRO A N 1
ATOM 790 C CA . PRO A 1 103 ? 2.824 -7.712 7.571 1.00 89.06 103 PRO A CA 1
ATOM 791 C C . PRO A 1 103 ? 1.827 -8.862 7.366 1.00 89.06 103 PRO A C 1
ATOM 793 O O . PRO A 1 103 ? 0.955 -8.742 6.507 1.00 89.06 103 PRO A O 1
ATOM 796 N N . ALA A 1 104 ? 1.936 -9.967 8.114 1.00 90.31 104 ALA A N 1
ATOM 797 C CA . ALA A 1 104 ? 0.992 -11.081 8.036 1.00 90.31 104 ALA A CA 1
ATOM 798 C C . ALA A 1 104 ? -0.371 -10.756 8.672 1.00 90.31 104 ALA A C 1
ATOM 800 O O . ALA A 1 104 ? -1.366 -11.396 8.340 1.00 90.31 104 ALA A O 1
ATOM 801 N N . GLU A 1 105 ? -0.435 -9.748 9.547 1.00 91.44 105 GLU A N 1
ATOM 802 C CA . GLU A 1 105 ? -1.672 -9.300 10.198 1.00 91.44 105 GLU A CA 1
ATOM 803 C C . GLU A 1 105 ? -2.469 -8.290 9.342 1.00 91.44 105 GLU A C 1
ATOM 805 O O . GLU A 1 105 ? -3.512 -7.792 9.782 1.00 91.44 105 GLU A O 1
ATOM 810 N N . TRP A 1 106 ? -2.000 -7.991 8.122 1.00 93.94 106 TRP A N 1
ATOM 811 C CA . TRP A 1 106 ? -2.597 -7.008 7.221 1.00 93.94 106 TRP A CA 1
ATOM 812 C C . TRP A 1 106 ? -3.191 -7.617 5.952 1.00 93.94 106 TRP A C 1
ATOM 814 O O . TRP A 1 106 ? -2.600 -8.482 5.306 1.00 93.94 106 TRP A O 1
ATOM 824 N N . SER A 1 107 ? -4.334 -7.068 5.544 1.00 95.06 107 SER A N 1
ATOM 825 C CA . SER A 1 107 ? -4.956 -7.305 4.239 1.00 95.06 107 SER A CA 1
ATOM 826 C C . SER A 1 107 ? -5.078 -5.999 3.466 1.00 95.06 107 SER A C 1
ATOM 828 O O . SER A 1 107 ? -5.427 -4.967 4.041 1.00 95.06 107 SER A O 1
ATOM 830 N N . PHE A 1 108 ? -4.804 -6.039 2.164 1.00 94.94 108 PHE A N 1
ATOM 831 C CA . PHE A 1 108 ? -4.738 -4.840 1.332 1.00 94.94 108 PHE A CA 1
ATOM 832 C C . PHE A 1 108 ? -5.672 -4.904 0.124 1.00 94.94 108 PHE A C 1
ATOM 834 O O . PHE A 1 108 ? -5.887 -5.964 -0.456 1.00 94.94 108 PHE A O 1
ATOM 841 N N . TRP A 1 109 ? -6.170 -3.754 -0.321 1.00 94.62 109 TRP A N 1
ATOM 842 C CA . TRP A 1 109 ? -6.858 -3.611 -1.603 1.00 94.62 109 TRP A CA 1
ATOM 843 C C . TRP A 1 109 ? -6.302 -2.415 -2.346 1.00 94.62 109 TRP A C 1
ATOM 845 O O . TRP A 1 109 ? -6.231 -1.321 -1.790 1.00 94.62 109 TRP A O 1
ATOM 855 N N . LEU A 1 110 ? -5.971 -2.620 -3.615 1.00 91.44 110 LEU A N 1
ATOM 856 C CA . LEU A 1 110 ? -5.528 -1.568 -4.512 1.00 91.44 110 LEU A CA 1
ATOM 857 C C . LEU A 1 110 ? -6.693 -1.191 -5.430 1.00 91.44 110 LEU A C 1
ATOM 859 O O . LEU A 1 110 ? -7.149 -1.998 -6.237 1.00 91.44 110 LEU A O 1
ATOM 863 N N . VAL A 1 111 ? -7.225 0.016 -5.254 1.00 91.25 111 VAL A N 1
ATOM 864 C CA . VAL A 1 111 ? -8.482 0.442 -5.875 1.00 91.25 111 VAL A CA 1
ATOM 865 C C . VAL A 1 111 ? -8.270 1.739 -6.650 1.00 91.25 111 VAL A C 1
ATOM 867 O O . VAL A 1 111 ? -8.002 2.775 -6.040 1.00 91.25 111 VAL A O 1
ATOM 870 N N . PRO A 1 112 ? -8.436 1.735 -7.984 1.00 89.38 112 PRO A N 1
ATOM 871 C CA . PRO A 1 112 ? -8.412 2.964 -8.765 1.00 89.38 112 PRO A CA 1
ATOM 872 C C . PRO A 1 112 ? -9.541 3.901 -8.329 1.00 89.38 112 PRO A C 1
ATOM 874 O O . PRO A 1 112 ? -10.692 3.474 -8.207 1.00 89.38 112 PRO A O 1
ATOM 877 N N . VAL A 1 113 ? -9.245 5.190 -8.159 1.00 87.75 113 VAL A N 1
ATOM 878 C CA . VAL A 1 113 ? -10.251 6.193 -7.763 1.00 87.75 113 VAL A CA 1
ATOM 879 C C . VAL A 1 113 ? -11.386 6.279 -8.790 1.00 87.75 113 VAL A C 1
ATOM 881 O O . VAL A 1 113 ? -12.537 6.474 -8.419 1.00 87.75 113 VAL A O 1
ATOM 884 N N . SER A 1 114 ? -11.107 6.002 -10.067 1.00 87.06 114 SER A N 1
ATOM 885 C CA . SER A 1 114 ? -12.115 5.921 -11.138 1.00 87.06 114 SER A CA 1
ATOM 886 C C . SER A 1 114 ? -13.162 4.813 -10.952 1.00 87.06 114 SER A C 1
ATOM 888 O O . SER A 1 114 ? -14.215 4.850 -11.586 1.00 87.06 114 SER A O 1
ATOM 890 N N . LYS A 1 115 ? -12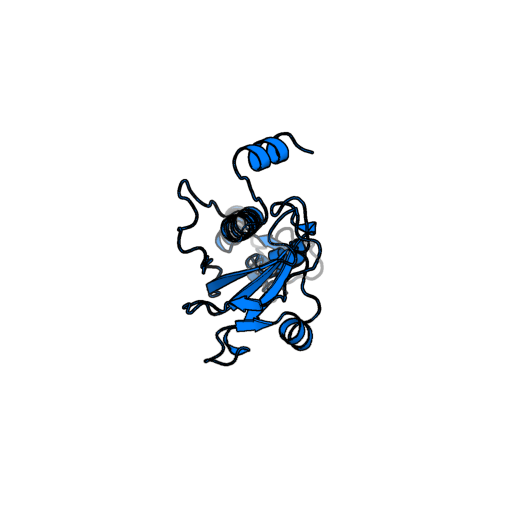.895 3.815 -10.098 1.00 89.06 115 LYS A N 1
ATOM 891 C CA . LYS A 1 115 ? -13.849 2.756 -9.729 1.00 89.06 115 LYS A CA 1
ATOM 892 C C . LYS A 1 115 ? -14.705 3.132 -8.518 1.00 89.06 115 LYS A C 1
ATOM 894 O O . LYS A 1 115 ? -15.608 2.379 -8.155 1.00 89.06 115 LYS A O 1
ATOM 899 N N . LEU A 1 116 ? -14.428 4.269 -7.886 1.00 87.19 116 LEU A N 1
ATOM 900 C CA . LEU A 1 116 ? -15.178 4.793 -6.755 1.00 87.19 116 LEU A CA 1
ATOM 901 C C . LEU A 1 116 ? -16.147 5.877 -7.226 1.00 87.19 116 LEU A C 1
ATOM 903 O O . LEU A 1 116 ? -15.899 6.592 -8.192 1.00 87.19 116 LEU A O 1
ATOM 907 N N . HIS A 1 117 ? -17.277 5.997 -6.533 1.00 85.00 117 HIS A N 1
ATOM 908 C CA . HIS A 1 117 ? -18.200 7.094 -6.798 1.00 85.00 117 HIS A CA 1
ATOM 909 C C . HIS A 1 117 ? -17.549 8.423 -6.360 1.00 85.00 117 HIS A C 1
ATOM 911 O O . HIS A 1 117 ? -17.059 8.469 -5.230 1.00 85.00 117 HIS A O 1
ATOM 917 N N . PRO A 1 118 ? -17.577 9.496 -7.176 1.00 79.38 118 PRO A N 1
ATOM 918 C CA . PRO A 1 118 ? -16.837 10.738 -6.906 1.00 79.38 118 PRO A CA 1
ATOM 919 C C . PRO A 1 118 ? -17.155 11.392 -5.557 1.00 79.38 118 PRO A C 1
ATOM 921 O O . PRO A 1 118 ? -16.281 11.945 -4.904 1.00 79.38 118 PRO A O 1
ATOM 924 N N . GLU A 1 119 ? -18.409 11.303 -5.113 1.00 83.75 119 GLU A N 1
ATOM 925 C CA . GLU A 1 119 ? -18.862 11.890 -3.841 1.00 83.75 119 GLU A CA 1
ATOM 926 C C . GLU A 1 119 ? -18.700 10.948 -2.636 1.00 83.75 119 GLU A C 1
ATOM 928 O O . GLU A 1 119 ? -19.130 11.257 -1.523 1.00 83.75 119 GLU A O 1
ATOM 933 N N . ARG A 1 120 ? -18.136 9.750 -2.832 1.00 85.81 120 ARG A N 1
ATOM 934 C CA . ARG A 1 120 ? -18.030 8.763 -1.758 1.00 85.81 120 ARG A CA 1
ATOM 935 C C . ARG A 1 120 ? -16.894 9.141 -0.812 1.00 85.81 120 ARG A C 1
ATOM 937 O O . ARG A 1 120 ? -15.732 9.118 -1.186 1.00 85.81 120 ARG A O 1
ATOM 944 N N . GLN A 1 121 ? -17.246 9.397 0.443 1.00 88.06 121 GLN A N 1
ATOM 945 C CA . GLN A 1 121 ? -16.292 9.769 1.497 1.00 88.06 121 GLN A CA 1
ATOM 946 C C . GLN A 1 121 ? -15.844 8.584 2.355 1.00 88.06 121 GLN A C 1
ATOM 948 O O . GLN A 1 121 ? -14.883 8.683 3.114 1.00 88.06 121 GLN A O 1
ATOM 953 N N . THR A 1 122 ? -16.550 7.453 2.276 1.00 90.44 122 THR A N 1
ATOM 954 C CA . THR A 1 122 ? -16.232 6.266 3.072 1.00 90.44 122 THR A CA 1
ATOM 955 C C . THR A 1 122 ? -16.506 4.971 2.320 1.00 90.44 122 THR A C 1
ATOM 957 O O . THR A 1 122 ? -17.347 4.916 1.421 1.00 90.44 122 THR A O 1
ATOM 960 N N . MET A 1 123 ? -15.811 3.906 2.708 1.00 91.44 123 MET A N 1
ATOM 961 C CA . MET A 1 123 ? -16.014 2.557 2.188 1.00 91.44 123 MET A CA 1
ATOM 962 C C . MET A 1 123 ? -16.121 1.569 3.348 1.00 91.44 123 MET A C 1
ATOM 964 O O . MET A 1 123 ? -15.212 1.479 4.163 1.00 91.44 123 MET A O 1
ATOM 968 N N . GLY A 1 124 ? -17.215 0.813 3.430 1.00 92.44 124 GLY A N 1
ATOM 969 C CA . GLY A 1 124 ? -17.316 -0.302 4.379 1.00 92.44 124 GLY A CA 1
ATOM 970 C C . GLY A 1 124 ? -16.573 -1.543 3.874 1.00 92.44 124 GLY A C 1
ATOM 971 O O . GLY A 1 124 ? -16.483 -1.748 2.662 1.00 92.44 124 GLY A O 1
ATOM 972 N N . LEU A 1 125 ? -16.117 -2.406 4.787 1.00 92.31 125 LEU A N 1
ATOM 973 C CA . LEU A 1 125 ? -15.402 -3.642 4.428 1.00 92.31 125 LEU A CA 1
ATOM 974 C C . LEU A 1 125 ? -16.227 -4.580 3.536 1.00 92.31 125 LEU A C 1
ATOM 976 O O . LEU A 1 125 ? -15.760 -4.989 2.483 1.00 92.31 125 LEU A O 1
ATOM 980 N N . ASN A 1 126 ? -17.480 -4.870 3.897 1.00 92.75 126 ASN A N 1
ATOM 981 C CA . ASN A 1 126 ? -18.321 -5.780 3.109 1.00 92.75 126 ASN A CA 1
ATOM 982 C C . ASN A 1 126 ? -18.548 -5.288 1.658 1.00 92.75 126 ASN A C 1
ATOM 984 O O . ASN A 1 126 ? -18.391 -6.081 0.729 1.00 92.75 126 ASN A O 1
ATOM 988 N N . PRO A 1 127 ? -18.897 -4.006 1.408 1.00 92.12 127 PRO A N 1
ATOM 989 C CA . PRO A 1 127 ? -18.912 -3.448 0.055 1.00 92.12 127 PRO A CA 1
ATOM 990 C C . PRO A 1 127 ? -17.572 -3.546 -0.682 1.00 92.12 127 PRO A C 1
ATOM 992 O O . PRO A 1 127 ? -17.573 -3.874 -1.868 1.00 92.12 127 PRO A O 1
ATOM 995 N N . LEU A 1 128 ? -16.453 -3.279 0.003 1.00 93.12 128 LEU A N 1
ATOM 996 C CA . LEU A 1 128 ? -15.111 -3.390 -0.572 1.00 93.12 128 LEU A CA 1
ATOM 997 C C . LEU A 1 128 ? -14.841 -4.829 -1.026 1.00 93.12 128 LEU A C 1
ATOM 999 O O . LEU A 1 128 ? -14.481 -5.046 -2.179 1.00 93.12 128 LEU A O 1
ATOM 1003 N N . MET A 1 129 ? -15.123 -5.808 -0.164 1.00 93.75 129 MET A N 1
ATOM 1004 C CA . MET A 1 129 ? -14.907 -7.223 -0.462 1.00 93.75 129 MET A CA 1
ATOM 1005 C C . MET A 1 129 ? -15.771 -7.722 -1.617 1.00 93.75 129 MET A C 1
ATOM 1007 O O . MET A 1 129 ? -15.302 -8.445 -2.491 1.00 93.75 129 MET A O 1
ATOM 1011 N N . ARG A 1 130 ? -17.033 -7.288 -1.681 1.00 93.25 130 ARG A N 1
ATOM 1012 C CA . ARG A 1 130 ? -17.931 -7.641 -2.792 1.00 93.25 130 ARG A CA 1
ATOM 1013 C C . ARG A 1 130 ? -17.460 -7.091 -4.136 1.00 93.25 130 ARG A C 1
ATOM 1015 O O . ARG A 1 130 ? -17.718 -7.717 -5.157 1.00 93.25 130 ARG A O 1
ATOM 1022 N N . ALA A 1 131 ? -16.832 -5.918 -4.143 1.00 92.12 131 ALA A N 1
ATOM 1023 C CA . ALA A 1 131 ? -16.403 -5.253 -5.370 1.00 92.12 131 ALA A CA 1
ATOM 1024 C C . ALA A 1 131 ? -14.987 -5.657 -5.816 1.00 92.12 131 ALA A C 1
ATOM 1026 O O . ALA A 1 131 ? -14.728 -5.701 -7.016 1.00 92.12 131 ALA A O 1
ATOM 1027 N N . PHE A 1 132 ? -14.085 -5.945 -4.871 1.00 93.06 132 PHE A N 1
ATOM 1028 C CA . PHE A 1 132 ? -12.651 -6.121 -5.133 1.00 93.06 132 PHE A CA 1
ATOM 1029 C C . PHE A 1 132 ? -12.052 -7.419 -4.550 1.00 93.06 132 PHE A C 1
ATOM 1031 O O . PHE A 1 132 ? -10.850 -7.636 -4.678 1.00 93.06 132 PHE A O 1
ATOM 1038 N N . GLY A 1 133 ? -12.862 -8.294 -3.942 1.00 93.38 133 GLY A N 1
ATOM 1039 C CA . GLY A 1 133 ? -12.441 -9.584 -3.377 1.00 93.38 133 GLY A CA 1
ATOM 1040 C C . GLY A 1 133 ? -11.958 -9.516 -1.922 1.00 93.38 133 GLY A C 1
ATOM 1041 O O . GLY A 1 133 ? -12.028 -8.477 -1.278 1.00 93.38 133 GLY A O 1
ATOM 1042 N N . GLU A 1 134 ? -11.440 -10.627 -1.395 1.00 91.31 134 GLU A N 1
ATOM 1043 C CA . GLU A 1 134 ? -11.039 -10.800 0.021 1.00 91.31 134 GLU A CA 1
ATOM 1044 C C . GLU A 1 134 ? -9.833 -9.946 0.467 1.00 91.31 134 GLU A C 1
ATOM 1046 O O . GLU A 1 134 ? -9.517 -9.889 1.651 1.00 91.31 134 GLU A O 1
ATOM 1051 N N . GLY A 1 135 ? -9.178 -9.250 -0.463 1.00 91.50 135 GLY A N 1
ATOM 1052 C CA . GLY A 1 135 ? -7.937 -8.521 -0.211 1.00 91.50 135 GLY A CA 1
ATOM 1053 C C . GLY A 1 135 ? -6.708 -9.372 -0.508 1.00 91.50 135 GLY A C 1
ATOM 1054 O O . GLY A 1 135 ? -6.778 -10.589 -0.673 1.00 91.50 135 GLY A O 1
ATOM 1055 N N . MET A 1 136 ? -5.569 -8.706 -0.649 1.00 94.94 136 MET A N 1
ATOM 1056 C CA . MET A 1 136 ? -4.290 -9.319 -0.981 1.00 94.94 136 MET A CA 1
ATOM 1057 C C . MET A 1 136 ? -3.321 -9.240 0.193 1.00 94.94 136 MET A C 1
ATOM 1059 O O . MET A 1 136 ? -3.409 -8.356 1.047 1.00 94.94 136 MET A O 1
ATOM 1063 N N . THR A 1 137 ? -2.369 -10.168 0.205 1.00 95.19 137 THR A N 1
ATOM 1064 C CA . THR A 1 137 ? -1.289 -10.181 1.189 1.00 95.19 137 THR A CA 1
ATOM 1065 C C . THR A 1 137 ? -0.310 -9.041 0.933 1.00 95.19 137 THR A C 1
ATOM 1067 O O . THR A 1 137 ? -0.197 -8.526 -0.182 1.00 95.19 137 THR A O 1
ATOM 1070 N N . TYR A 1 138 ? 0.465 -8.694 1.958 1.00 92.56 138 TYR A N 1
ATOM 1071 C CA . TYR A 1 138 ? 1.524 -7.696 1.847 1.00 92.56 138 TYR A CA 1
ATOM 1072 C C . TYR A 1 138 ? 2.502 -7.973 0.687 1.00 92.56 138 TYR A C 1
ATOM 1074 O O . TYR A 1 138 ? 2.821 -7.077 -0.090 1.00 92.56 138 TYR A O 1
ATOM 1082 N N . GLY A 1 139 ? 2.934 -9.227 0.513 1.00 90.25 139 GLY A N 1
ATOM 1083 C CA . GLY A 1 139 ? 3.838 -9.606 -0.579 1.00 90.25 139 GLY A CA 1
ATOM 1084 C C . GLY A 1 139 ? 3.219 -9.423 -1.969 1.00 90.25 139 GLY A C 1
ATOM 1085 O O . GLY A 1 139 ? 3.889 -8.935 -2.876 1.00 90.25 139 GLY A O 1
ATOM 1086 N N . ALA A 1 140 ? 1.934 -9.757 -2.125 1.00 91.44 140 ALA A N 1
ATOM 1087 C CA . ALA A 1 140 ? 1.208 -9.554 -3.377 1.00 91.44 140 ALA A CA 1
ATOM 1088 C C . ALA A 1 140 ? 1.014 -8.062 -3.691 1.00 91.44 140 ALA A C 1
ATOM 1090 O O . ALA A 1 140 ? 1.179 -7.655 -4.839 1.00 91.44 140 ALA A O 1
ATOM 1091 N N . LEU A 1 141 ? 0.741 -7.240 -2.671 1.00 91.12 141 LEU A N 1
ATOM 1092 C CA . LEU A 1 141 ? 0.681 -5.789 -2.828 1.00 91.12 141 LEU A CA 1
ATOM 1093 C C . LEU A 1 141 ? 2.023 -5.238 -3.314 1.00 91.12 141 LEU A C 1
ATOM 1095 O O . LEU A 1 141 ? 2.057 -4.504 -4.296 1.00 91.12 141 LEU A O 1
ATOM 1099 N N . LEU A 1 142 ? 3.133 -5.613 -2.672 1.00 88.38 142 LEU A N 1
ATOM 1100 C CA . LEU A 1 142 ? 4.456 -5.163 -3.105 1.00 88.38 142 LEU A CA 1
ATOM 1101 C C . LEU A 1 142 ? 4.779 -5.601 -4.532 1.00 88.38 142 LEU A C 1
ATOM 1103 O O . LEU A 1 142 ? 5.400 -4.837 -5.257 1.00 88.38 142 LEU A O 1
ATOM 1107 N N . ALA A 1 143 ? 4.357 -6.793 -4.955 1.00 85.38 143 ALA A N 1
ATOM 1108 C CA . ALA A 1 143 ? 4.539 -7.231 -6.336 1.00 85.38 143 ALA A CA 1
ATOM 1109 C C . ALA A 1 143 ? 3.774 -6.345 -7.336 1.00 85.38 143 ALA A C 1
ATOM 1111 O O . ALA A 1 143 ? 4.312 -6.041 -8.391 1.00 85.38 143 ALA A O 1
ATOM 1112 N N . GLN A 1 144 ? 2.562 -5.887 -6.994 1.00 85.12 144 GLN A N 1
ATOM 1113 C CA . GLN A 1 144 ? 1.787 -4.962 -7.838 1.00 85.12 144 GLN A CA 1
ATOM 1114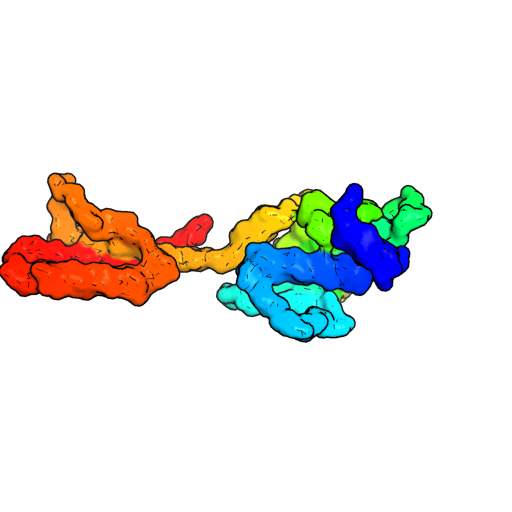 C C . GLN A 1 144 ? 2.296 -3.519 -7.805 1.00 85.12 144 GLN A C 1
ATOM 1116 O O . GLN A 1 144 ? 2.050 -2.753 -8.739 1.00 85.12 144 GLN A O 1
ATOM 1121 N N . LEU A 1 145 ? 2.915 -3.130 -6.690 1.00 80.38 145 LEU A N 1
ATOM 1122 C CA . LEU A 1 145 ? 3.443 -1.789 -6.495 1.00 80.38 145 LEU A CA 1
ATOM 1123 C C . LEU A 1 145 ? 4.850 -1.634 -7.047 1.00 80.38 145 LEU A C 1
ATOM 1125 O O . LEU A 1 145 ? 5.174 -0.542 -7.488 1.00 80.38 145 LEU A O 1
ATOM 1129 N N . LYS A 1 146 ? 5.687 -2.676 -7.032 1.00 72.62 146 LYS A N 1
ATOM 1130 C CA . LYS A 1 146 ? 7.026 -2.602 -7.616 1.00 72.62 146 LYS A CA 1
ATOM 1131 C C . LYS A 1 146 ? 6.908 -2.119 -9.063 1.00 72.62 146 LYS A C 1
ATOM 1133 O O . LYS A 1 146 ? 6.087 -2.664 -9.801 1.00 72.62 146 LYS A O 1
ATOM 1138 N N . PRO A 1 147 ? 7.695 -1.102 -9.455 1.00 58.12 147 PRO A N 1
ATOM 1139 C CA . PRO A 1 147 ? 7.675 -0.645 -10.829 1.00 58.12 147 PRO A CA 1
ATOM 1140 C C . PRO A 1 147 ? 8.056 -1.836 -11.705 1.00 58.12 147 PRO A C 1
ATOM 1142 O O . PRO A 1 147 ? 8.985 -2.585 -11.374 1.00 58.12 147 PRO A O 1
ATOM 1145 N N . SER A 1 148 ? 7.299 -2.037 -12.779 1.00 57.25 148 SER A N 1
ATOM 1146 C CA . SER A 1 148 ? 7.686 -2.917 -13.871 1.00 57.25 148 SER A CA 1
ATOM 1147 C C . SER A 1 148 ? 8.974 -2.345 -14.442 1.00 57.25 148 SER A C 1
ATOM 1149 O O . SER A 1 148 ? 8.934 -1.476 -15.307 1.00 57.25 148 SER A O 1
ATOM 1151 N N . ARG A 1 149 ? 10.127 -2.755 -13.902 1.00 56.53 149 ARG A N 1
ATOM 1152 C CA . ARG A 1 149 ? 11.411 -2.375 -14.481 1.00 56.53 149 ARG A CA 1
ATOM 1153 C C . ARG A 1 149 ? 11.389 -2.874 -15.916 1.00 56.53 149 ARG A C 1
ATOM 1155 O O . ARG A 1 149 ? 11.287 -4.079 -16.134 1.00 56.53 149 ARG A O 1
ATOM 1162 N N . ALA A 1 150 ? 11.451 -1.941 -16.859 1.00 58.47 150 ALA A N 1
ATOM 1163 C CA . ALA A 1 150 ? 11.704 -2.247 -18.251 1.00 58.47 150 ALA A CA 1
ATOM 1164 C C . ALA A 1 150 ? 12.953 -3.134 -18.312 1.00 58.47 150 ALA A C 1
ATOM 1166 O O . ALA A 1 150 ? 14.034 -2.728 -17.878 1.00 58.47 150 ALA A O 1
ATOM 1167 N N . VAL A 1 151 ? 12.785 -4.375 -18.765 1.00 72.12 151 VAL A N 1
ATOM 1168 C CA . VAL A 1 151 ? 13.910 -5.284 -18.972 1.00 72.12 151 VAL A CA 1
ATOM 1169 C C . VAL A 1 151 ? 14.338 -5.100 -20.413 1.00 72.12 151 VAL A C 1
ATOM 1171 O O . VAL A 1 151 ? 13.576 -5.373 -21.332 1.00 72.12 151 VAL A O 1
ATOM 1174 N N . PHE A 1 152 ? 15.552 -4.618 -20.627 1.00 79.25 152 PHE A N 1
ATOM 1175 C CA . PHE A 1 152 ? 16.084 -4.428 -21.968 1.00 79.25 152 PHE A CA 1
ATOM 1176 C C . PHE A 1 152 ? 16.803 -5.698 -22.398 1.00 79.25 152 PHE A C 1
ATOM 1178 O O . PHE A 1 152 ? 17.654 -6.196 -21.665 1.00 79.25 152 PHE A O 1
ATOM 1185 N N . ARG A 1 153 ? 16.478 -6.236 -23.571 1.00 83.94 153 ARG A N 1
ATOM 1186 C CA . ARG A 1 153 ? 17.122 -7.430 -24.120 1.00 83.94 153 ARG A CA 1
ATOM 1187 C C . ARG A 1 153 ? 17.852 -7.100 -25.411 1.00 83.94 153 ARG A C 1
ATOM 1189 O O . ARG A 1 153 ? 17.299 -6.450 -26.292 1.00 83.94 153 ARG A O 1
ATOM 1196 N N . ILE A 1 154 ? 19.080 -7.591 -25.540 1.00 83.62 154 ILE A N 1
ATOM 1197 C CA . ILE A 1 154 ? 19.810 -7.547 -26.810 1.00 83.62 154 ILE A CA 1
ATOM 1198 C C . ILE A 1 154 ? 19.300 -8.685 -27.699 1.00 83.62 154 ILE A C 1
ATOM 1200 O O . ILE A 1 154 ? 19.326 -9.852 -27.299 1.00 83.62 154 ILE A O 1
ATOM 1204 N N . VAL A 1 155 ? 18.848 -8.359 -28.907 1.00 82.75 155 VAL A N 1
ATOM 1205 C CA . VAL A 1 155 ? 18.421 -9.336 -29.916 1.00 82.75 155 VAL A CA 1
ATOM 1206 C C . VAL A 1 155 ? 19.208 -9.140 -31.208 1.00 82.75 155 VAL A C 1
ATOM 1208 O O . VAL A 1 155 ? 19.587 -8.021 -31.556 1.00 82.75 155 VAL A O 1
ATOM 1211 N N . LEU A 1 156 ? 19.474 -10.243 -31.907 1.00 82.00 156 LEU A N 1
ATOM 1212 C CA . LEU A 1 156 ? 20.044 -10.225 -33.254 1.00 82.00 156 LEU A CA 1
ATOM 1213 C C . LEU A 1 156 ? 19.052 -9.582 -34.219 1.00 82.00 156 LEU A C 1
ATOM 1215 O O . LEU A 1 156 ? 17.861 -9.893 -34.179 1.00 82.00 156 LEU A O 1
ATOM 1219 N N . ASP A 1 157 ? 19.548 -8.719 -35.097 1.00 74.38 157 ASP A N 1
ATOM 1220 C CA . ASP A 1 157 ? 18.725 -8.182 -36.170 1.00 74.38 157 ASP A CA 1
ATOM 1221 C C . ASP A 1 157 ? 18.445 -9.285 -37.205 1.00 74.38 157 ASP A C 1
ATOM 1223 O O . ASP A 1 157 ? 19.363 -9.998 -37.629 1.00 74.38 157 ASP A O 1
ATOM 1227 N N . GLU A 1 158 ? 17.177 -9.453 -37.591 1.00 61.22 158 GLU A N 1
ATOM 1228 C CA . GLU A 1 158 ? 16.688 -10.598 -38.378 1.00 61.22 158 GLU A CA 1
ATOM 1229 C C . GLU A 1 158 ? 17.340 -10.690 -39.768 1.00 61.22 158 GLU A C 1
ATOM 1231 O O . GLU A 1 158 ? 17.464 -11.785 -40.315 1.00 61.22 158 GLU A O 1
ATOM 1236 N N . GLU A 1 159 ? 17.849 -9.579 -40.312 1.00 54.44 159 GLU A N 1
ATOM 1237 C CA . GLU A 1 159 ? 18.625 -9.566 -41.563 1.00 54.44 159 GLU A CA 1
ATOM 1238 C C . GLU A 1 159 ? 20.006 -10.244 -41.444 1.00 54.44 159 GLU A C 1
ATOM 1240 O O . GLU A 1 159 ? 20.631 -10.551 -42.458 1.00 54.44 159 GLU A O 1
ATOM 1245 N N . SER A 1 160 ? 20.471 -10.526 -40.222 1.00 51.41 160 SER A N 1
ATOM 1246 C CA . SER A 1 160 ? 21.776 -11.141 -39.927 1.00 51.41 160 SER A CA 1
ATOM 1247 C C . SER A 1 160 ? 21.685 -12.500 -39.215 1.00 51.41 160 SER A C 1
ATOM 1249 O O . SER A 1 160 ? 22.708 -13.104 -38.884 1.00 51.41 160 SER A O 1
ATOM 1251 N N . ALA A 1 161 ? 20.471 -13.015 -38.990 1.00 50.44 161 ALA A N 1
ATOM 1252 C CA . ALA A 1 161 ? 20.241 -14.236 -38.225 1.00 50.44 161 ALA A CA 1
ATOM 1253 C C . ALA A 1 161 ? 20.668 -15.497 -39.000 1.00 50.44 161 ALA A C 1
ATOM 1255 O O . ALA A 1 161 ? 19.957 -15.993 -39.876 1.00 50.44 161 ALA A O 1
ATOM 1256 N N . ASN A 1 162 ? 21.819 -16.066 -38.635 1.00 53.47 162 ASN A N 1
ATOM 1257 C CA . ASN A 1 162 ? 22.238 -17.391 -39.087 1.00 53.47 162 ASN A CA 1
ATOM 1258 C C . ASN A 1 162 ? 21.799 -18.436 -38.032 1.00 53.47 162 ASN A C 1
ATOM 1260 O O . ASN A 1 162 ? 22.267 -18.375 -36.894 1.00 53.47 162 ASN A O 1
ATOM 1264 N N . PRO A 1 163 ? 20.913 -19.401 -38.351 1.00 53.03 163 PRO A N 1
ATOM 1265 C CA . PRO A 1 163 ? 20.226 -20.242 -37.357 1.00 53.03 163 PRO A CA 1
ATOM 1266 C C . PRO A 1 163 ? 21.110 -21.282 -36.641 1.00 53.03 163 PRO A C 1
ATOM 1268 O O . PRO A 1 163 ? 20.599 -22.090 -35.868 1.00 53.03 163 PRO A O 1
ATOM 1271 N N . SER A 1 164 ? 22.421 -21.305 -36.896 1.00 50.16 164 SER A N 1
ATOM 1272 C CA . SER A 1 164 ? 23.348 -22.324 -36.385 1.00 50.16 164 SER A CA 1
ATOM 1273 C C . SER A 1 164 ? 24.397 -21.813 -35.393 1.00 50.16 164 SER A C 1
ATOM 1275 O O . SER A 1 164 ? 25.272 -22.588 -35.007 1.00 50.16 164 SER A O 1
ATOM 1277 N N . THR A 1 165 ? 24.330 -20.554 -34.958 1.00 51.94 165 THR A N 1
ATOM 1278 C CA . THR A 1 165 ? 25.341 -19.980 -34.058 1.00 51.94 165 THR A CA 1
ATOM 1279 C C . THR A 1 165 ? 24.721 -19.658 -32.702 1.00 51.94 165 THR A C 1
ATOM 1281 O O . THR A 1 165 ? 23.771 -18.888 -32.611 1.00 51.94 165 THR A O 1
ATOM 1284 N N . SER A 1 166 ? 25.257 -20.258 -31.635 1.00 54.94 166 SER A N 1
ATOM 1285 C CA . SER A 1 166 ? 25.005 -19.814 -30.260 1.00 54.94 166 SER A CA 1
ATOM 1286 C C . SER A 1 166 ? 25.621 -18.428 -30.108 1.00 54.94 166 SER A C 1
ATOM 1288 O O . SER A 1 166 ? 26.827 -18.311 -29.891 1.00 54.94 166 SER A O 1
ATOM 1290 N N . ASP A 1 167 ? 24.814 -17.393 -30.293 1.00 68.38 167 ASP A N 1
ATOM 1291 C CA . ASP A 1 167 ? 25.275 -16.016 -30.216 1.00 68.38 167 ASP A CA 1
ATOM 1292 C C . ASP A 1 167 ? 25.571 -15.628 -28.751 1.00 68.38 167 ASP A C 1
ATOM 1294 O O . ASP A 1 167 ? 24.733 -15.864 -27.877 1.00 68.38 167 ASP A O 1
ATOM 1298 N N . PRO A 1 168 ? 26.763 -15.084 -28.448 1.00 70.00 168 PRO A N 1
ATOM 1299 C CA . PRO A 1 168 ? 27.161 -14.756 -27.082 1.00 70.00 168 PRO A CA 1
ATOM 1300 C C . PRO A 1 168 ? 26.449 -13.523 -26.496 1.00 70.00 168 PRO A C 1
ATOM 1302 O O . PRO A 1 168 ? 26.470 -13.351 -25.275 1.00 70.00 168 PRO A O 1
ATOM 1305 N N . LEU A 1 169 ? 25.851 -12.653 -27.318 1.00 74.56 169 LEU A N 1
ATOM 1306 C CA . LEU A 1 169 ? 25.170 -11.428 -26.877 1.00 74.56 169 LEU A CA 1
ATOM 1307 C C . LEU A 1 169 ? 23.645 -11.541 -26.903 1.00 74.56 169 LEU A C 1
ATOM 1309 O O . LEU A 1 169 ? 22.979 -10.943 -26.053 1.00 74.56 169 LEU A O 1
ATOM 1313 N N . ALA A 1 170 ? 23.083 -12.288 -27.853 1.00 77.50 170 ALA A N 1
ATOM 1314 C CA . ALA A 1 170 ? 21.636 -12.403 -27.980 1.00 77.50 170 ALA A CA 1
ATOM 1315 C C . ALA A 1 170 ? 21.006 -13.072 -26.741 1.00 77.50 170 ALA A C 1
ATOM 1317 O O . ALA A 1 170 ? 21.419 -14.145 -26.305 1.00 77.50 170 ALA A O 1
ATOM 1318 N N . GLY A 1 171 ? 19.970 -12.443 -26.180 1.00 72.06 171 GLY A N 1
ATOM 1319 C CA . GLY A 1 171 ? 19.238 -12.953 -25.017 1.00 72.06 171 GLY A CA 1
ATOM 1320 C C . GLY A 1 171 ? 19.733 -12.455 -23.658 1.00 72.06 171 GLY A C 1
ATOM 1321 O O . GLY A 1 171 ? 19.112 -12.787 -22.651 1.00 72.06 171 GLY A O 1
ATOM 1322 N N . GLN A 1 172 ? 20.791 -11.637 -23.606 1.00 81.31 172 GLN A N 1
ATOM 1323 C CA . GLN A 1 172 ? 21.184 -10.953 -22.370 1.00 81.31 172 GLN A CA 1
ATOM 1324 C C . GLN A 1 172 ? 20.149 -9.885 -21.983 1.00 81.31 172 GLN A C 1
ATOM 1326 O O . GLN A 1 172 ? 19.676 -9.138 -22.842 1.00 81.31 172 GLN A O 1
ATOM 1331 N N . GLU A 1 173 ? 19.816 -9.825 -20.693 1.00 83.19 173 GLU A N 1
ATOM 1332 C CA . GLU A 1 173 ? 18.818 -8.924 -20.107 1.00 83.19 173 GLU A CA 1
ATOM 1333 C C . GLU A 1 173 ? 19.478 -7.877 -19.203 1.00 83.19 173 GLU A C 1
ATOM 1335 O O . GLU A 1 173 ? 20.400 -8.185 -18.445 1.00 83.19 173 GLU A O 1
ATOM 1340 N N . PHE A 1 174 ? 18.979 -6.644 -19.261 1.00 81.44 174 PHE A N 1
ATOM 1341 C CA . PHE A 1 174 ? 19.546 -5.481 -18.585 1.00 81.44 174 PHE A CA 1
ATOM 1342 C C . PHE A 1 174 ? 18.462 -4.656 -17.890 1.00 81.44 174 PHE A C 1
ATOM 1344 O O . PHE A 1 174 ? 17.334 -4.552 -18.367 1.00 81.44 174 PHE A O 1
ATOM 1351 N N . GLU A 1 175 ? 18.825 -4.026 -16.770 1.00 75.75 175 GLU A N 1
ATOM 1352 C CA . GLU A 1 175 ? 17.922 -3.161 -15.993 1.00 75.75 175 GLU A CA 1
ATOM 1353 C C . GLU A 1 175 ? 17.769 -1.744 -16.583 1.00 75.75 175 GLU A C 1
ATOM 1355 O O . GLU A 1 175 ? 16.965 -0.957 -16.086 1.00 75.75 175 GLU A O 1
ATOM 1360 N N . SER A 1 176 ? 18.557 -1.392 -17.607 1.00 78.69 176 SER A N 1
ATOM 1361 C CA . SER A 1 176 ? 18.471 -0.113 -18.317 1.00 78.69 176 SER A CA 1
ATOM 1362 C C . SER A 1 176 ? 18.956 -0.228 -19.763 1.00 78.69 176 SER A C 1
ATOM 1364 O O . SER A 1 176 ? 19.786 -1.083 -20.090 1.00 78.69 176 SER A O 1
ATOM 1366 N N . TYR A 1 177 ? 18.464 0.672 -20.619 1.00 81.56 177 TYR A N 1
ATOM 1367 C CA . TYR A 1 177 ? 18.929 0.800 -22.000 1.00 81.56 177 TYR A CA 1
ATOM 1368 C C . TYR A 1 177 ? 20.428 1.116 -22.056 1.00 81.56 177 TYR A C 1
ATOM 1370 O O 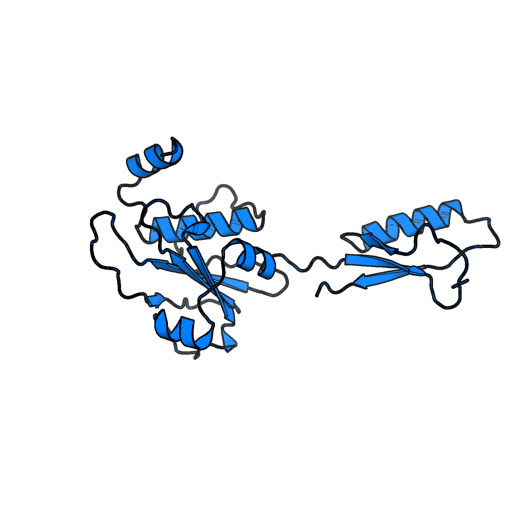. TYR A 1 177 ? 21.153 0.482 -22.815 1.00 81.56 177 TYR A O 1
ATOM 1378 N N . ASP A 1 178 ? 20.906 2.034 -21.210 1.00 82.50 178 ASP A N 1
ATOM 1379 C CA . ASP A 1 178 ? 22.320 2.429 -21.165 1.00 82.50 178 ASP A CA 1
ATOM 1380 C C . ASP A 1 178 ? 23.235 1.242 -20.830 1.00 82.50 178 ASP A C 1
ATOM 1382 O O . ASP A 1 178 ? 24.274 1.063 -21.457 1.00 82.50 178 ASP A O 1
ATOM 1386 N N . ALA A 1 179 ? 22.824 0.368 -19.903 1.00 83.19 179 ALA A N 1
ATOM 1387 C CA . ALA A 1 179 ? 23.596 -0.825 -19.563 1.00 83.19 179 ALA A CA 1
ATOM 1388 C C . ALA A 1 179 ? 23.674 -1.821 -20.733 1.00 83.19 179 ALA A C 1
ATOM 1390 O O . ALA A 1 179 ? 24.729 -2.413 -20.967 1.00 83.19 179 ALA A O 1
ATOM 1391 N N . ALA A 1 180 ? 22.580 -1.990 -21.483 1.00 86.19 180 ALA A N 1
ATOM 1392 C CA . ALA A 1 180 ? 22.576 -2.797 -22.701 1.00 86.19 180 ALA A CA 1
ATOM 1393 C C . ALA A 1 180 ? 23.436 -2.154 -23.808 1.00 86.19 180 ALA A C 1
ATOM 1395 O O . ALA A 1 180 ? 24.169 -2.846 -24.518 1.00 86.19 180 ALA A O 1
ATOM 1396 N N . TYR A 1 181 ? 23.386 -0.826 -23.928 1.00 86.44 181 TYR A N 1
ATOM 1397 C CA . TYR A 1 181 ? 24.149 -0.058 -24.906 1.00 86.44 181 TYR A CA 1
ATOM 1398 C C . TYR A 1 181 ? 25.659 -0.138 -24.651 1.00 86.44 181 TYR A C 1
ATOM 1400 O O . TYR A 1 181 ? 26.409 -0.405 -25.587 1.00 86.44 181 TYR A O 1
ATOM 1408 N N . ASP A 1 182 ? 26.104 -0.019 -23.398 1.00 88.94 182 ASP A N 1
ATOM 1409 C CA . ASP A 1 182 ? 27.514 -0.163 -23.009 1.00 88.94 182 ASP A CA 1
ATOM 1410 C C . ASP A 1 182 ? 28.096 -1.525 -23.424 1.00 88.94 182 ASP A C 1
ATOM 1412 O O . ASP A 1 182 ? 29.259 -1.631 -23.825 1.00 88.94 182 ASP A O 1
ATOM 1416 N N . VAL A 1 183 ? 27.299 -2.595 -23.323 1.00 87.12 183 VAL A N 1
ATOM 1417 C CA . VAL A 1 183 ? 27.712 -3.939 -23.752 1.00 87.12 183 VAL A CA 1
ATOM 1418 C C . VAL A 1 183 ? 27.836 -4.018 -25.273 1.00 87.12 183 VAL A C 1
ATOM 1420 O O . VAL A 1 183 ? 28.831 -4.556 -25.768 1.00 87.12 183 VAL A O 1
ATOM 1423 N N . LEU A 1 184 ? 26.879 -3.450 -26.015 1.00 85.44 184 LEU A N 1
ATOM 1424 C CA . LEU A 1 184 ? 26.948 -3.387 -27.477 1.00 85.44 184 LEU A CA 1
ATOM 1425 C C . LEU A 1 184 ? 28.131 -2.553 -27.965 1.00 85.44 184 LEU A C 1
ATOM 1427 O O . LEU A 1 184 ? 28.828 -2.972 -28.887 1.00 85.44 184 LEU A O 1
ATOM 1431 N N . GLU A 1 185 ? 28.391 -1.403 -27.345 1.00 87.12 185 GLU A N 1
ATOM 1432 C CA . GLU A 1 185 ? 29.508 -0.534 -27.708 1.00 87.12 185 GLU A CA 1
ATOM 1433 C C . GLU A 1 185 ? 30.850 -1.253 -27.530 1.00 87.12 185 GLU A C 1
ATOM 1435 O O . GLU A 1 185 ? 31.681 -1.232 -28.440 1.00 87.12 185 GLU A O 1
ATOM 1440 N N . ARG A 1 186 ? 31.039 -1.963 -26.409 1.00 86.00 186 ARG A N 1
ATOM 1441 C CA . ARG A 1 186 ? 32.247 -2.772 -26.169 1.00 86.00 186 ARG A CA 1
ATOM 1442 C C . ARG A 1 186 ? 32.413 -3.874 -27.206 1.00 86.00 186 ARG A C 1
ATOM 1444 O O . ARG A 1 186 ? 33.479 -3.988 -27.801 1.00 86.00 186 ARG A O 1
ATOM 1451 N N . TYR A 1 187 ? 31.356 -4.638 -27.472 1.00 83.50 187 TYR A N 1
ATOM 1452 C CA . TYR A 1 187 ? 31.394 -5.686 -28.491 1.00 83.50 187 TYR A CA 1
ATOM 1453 C C . TYR A 1 187 ? 31.762 -5.119 -29.870 1.00 83.50 187 TYR A C 1
ATOM 1455 O O . TYR A 1 187 ? 32.601 -5.658 -30.589 1.00 83.50 187 TYR A O 1
ATOM 1463 N N . TYR A 1 188 ? 31.174 -3.986 -30.237 1.00 81.88 188 TYR A N 1
ATOM 1464 C CA . TYR A 1 188 ? 31.440 -3.325 -31.505 1.00 81.88 188 TYR A CA 1
ATOM 1465 C C . TYR A 1 188 ? 32.833 -2.702 -31.607 1.00 81.88 188 TYR A C 1
ATOM 1467 O O . TYR A 1 188 ? 33.388 -2.665 -32.708 1.00 81.88 188 TYR A O 1
ATOM 1475 N N . ALA A 1 189 ? 33.411 -2.254 -30.495 1.00 81.56 189 ALA A N 1
ATOM 1476 C CA . ALA A 1 189 ? 34.801 -1.826 -30.435 1.00 81.56 189 ALA A CA 1
ATOM 1477 C C . ALA A 1 189 ? 35.764 -3.008 -30.650 1.00 81.56 189 ALA A C 1
ATOM 1479 O O . ALA A 1 189 ? 36.728 -2.875 -31.405 1.00 81.56 189 ALA A O 1
ATOM 1480 N N . ASP A 1 190 ? 35.462 -4.172 -30.068 1.00 79.75 190 ASP A N 1
ATOM 1481 C CA . ASP A 1 190 ? 36.299 -5.375 -30.159 1.00 79.75 190 ASP A CA 1
ATOM 1482 C C . ASP A 1 190 ? 36.253 -6.033 -31.553 1.00 79.75 190 ASP A C 1
ATOM 1484 O O . ASP A 1 190 ? 37.256 -6.560 -32.035 1.00 79.75 190 ASP A O 1
ATOM 1488 N N . VAL A 1 191 ? 35.105 -5.972 -32.238 1.00 73.38 191 VAL A N 1
ATOM 1489 C CA . VAL A 1 191 ? 34.867 -6.616 -33.549 1.00 73.38 191 VAL A CA 1
ATOM 1490 C C . VAL A 1 191 ? 35.056 -5.635 -34.726 1.00 73.38 191 VAL A C 1
ATOM 1492 O O . VAL A 1 191 ? 34.799 -5.970 -35.879 1.00 73.38 191 VAL A O 1
ATOM 1495 N N . CYS A 1 192 ? 35.555 -4.419 -34.467 1.00 64.00 192 CYS A N 1
ATOM 1496 C CA . CYS A 1 192 ? 35.653 -3.307 -35.429 1.00 64.00 192 CYS A CA 1
ATOM 1497 C C . CYS A 1 192 ? 36.408 -3.633 -36.743 1.00 64.00 192 CYS A C 1
ATOM 1499 O O . CYS A 1 192 ? 36.175 -2.980 -37.757 1.00 64.00 192 CYS A O 1
ATOM 1501 N N . CYS A 1 193 ? 37.262 -4.664 -36.754 1.00 63.09 193 CYS A N 1
ATOM 1502 C CA . CYS A 1 193 ? 38.057 -5.078 -37.920 1.00 63.09 193 CYS A CA 1
ATOM 1503 C C . CYS A 1 193 ? 37.682 -6.463 -38.493 1.00 63.09 193 CYS A C 1
ATOM 1505 O O . CYS A 1 193 ? 38.471 -7.022 -39.254 1.00 63.09 193 CYS A O 1
ATOM 1507 N N . SER A 1 194 ? 36.540 -7.045 -38.107 1.00 59.34 194 SER A N 1
ATOM 1508 C CA . SER A 1 194 ? 36.068 -8.337 -38.629 1.00 59.34 194 SER A CA 1
ATOM 1509 C C . SER A 1 194 ? 35.016 -8.144 -39.722 1.00 59.34 194 SER A C 1
ATOM 1511 O O . SER A 1 194 ? 34.024 -7.449 -39.503 1.00 59.34 194 SER A O 1
ATOM 1513 N N . ASP A 1 195 ? 35.192 -8.812 -40.865 1.00 57.41 195 ASP A N 1
ATOM 1514 C CA . ASP A 1 195 ? 34.209 -8.850 -41.962 1.00 57.41 195 ASP A CA 1
ATOM 1515 C C . ASP A 1 195 ? 32.951 -9.687 -41.614 1.00 57.41 195 ASP A C 1
ATOM 1517 O O . ASP A 1 195 ? 31.971 -9.676 -42.356 1.00 57.41 195 ASP A O 1
ATOM 1521 N N . GLU A 1 196 ? 32.945 -10.388 -40.472 1.00 63.34 196 GLU A N 1
ATOM 1522 C CA . GLU A 1 196 ? 31.840 -11.232 -39.978 1.00 63.34 196 GLU A CA 1
ATOM 1523 C C . GLU A 1 196 ? 31.110 -10.594 -38.779 1.00 63.34 196 GLU A C 1
ATOM 1525 O O . GLU A 1 196 ? 30.912 -11.223 -37.738 1.00 63.34 196 GLU A O 1
ATOM 1530 N N . ARG A 1 197 ? 30.755 -9.308 -38.866 1.00 65.81 197 ARG A N 1
ATOM 1531 C CA . ARG A 1 197 ? 30.097 -8.607 -37.755 1.00 65.81 197 ARG A CA 1
ATOM 1532 C C . ARG A 1 197 ? 28.580 -8.812 -37.774 1.00 65.81 197 ARG A C 1
ATOM 1534 O O . ARG A 1 197 ? 27.906 -8.404 -38.715 1.00 65.81 197 ARG A O 1
ATOM 1541 N N . SER A 1 198 ? 28.049 -9.382 -36.695 1.00 72.69 198 SER A N 1
ATOM 1542 C CA . SER A 1 198 ? 26.606 -9.446 -36.436 1.00 72.69 198 SER A CA 1
ATOM 1543 C C . SER A 1 198 ? 26.059 -8.083 -36.006 1.00 72.69 198 SER A C 1
ATOM 1545 O O . SER A 1 198 ? 26.744 -7.321 -35.312 1.00 72.69 198 SER A O 1
ATOM 1547 N N . TYR A 1 199 ? 24.811 -7.797 -36.381 1.00 78.06 199 TYR A N 1
ATOM 1548 C CA . TYR A 1 199 ? 24.089 -6.597 -35.967 1.00 78.06 199 TYR A CA 1
ATOM 1549 C C . TYR A 1 199 ? 23.051 -6.948 -34.902 1.00 78.06 199 TYR A C 1
ATOM 1551 O O . TYR A 1 199 ? 22.348 -7.953 -35.000 1.00 78.06 199 TYR A O 1
ATOM 1559 N N . TYR A 1 200 ? 22.960 -6.097 -33.884 1.00 82.00 200 TYR A N 1
ATOM 1560 C CA . TYR A 1 200 ? 22.052 -6.268 -32.756 1.00 82.00 200 TYR A CA 1
ATOM 1561 C C . TYR A 1 200 ? 21.216 -5.013 -32.533 1.00 82.00 200 TYR A C 1
ATOM 1563 O O . TYR A 1 200 ? 21.692 -3.894 -32.749 1.00 82.00 200 TYR A O 1
ATOM 1571 N N . ARG A 1 201 ? 20.008 -5.211 -32.005 1.00 84.69 201 ARG A N 1
ATOM 1572 C CA . ARG A 1 201 ? 19.134 -4.156 -31.483 1.00 84.69 201 ARG A CA 1
ATOM 1573 C C . ARG A 1 201 ? 18.793 -4.416 -30.016 1.00 84.69 201 ARG A C 1
ATOM 1575 O O . ARG A 1 201 ? 18.829 -5.555 -29.554 1.00 84.69 201 ARG A O 1
ATOM 1582 N N . ILE A 1 202 ? 18.459 -3.352 -29.293 1.00 85.56 202 ILE A N 1
ATOM 1583 C CA . ILE A 1 202 ? 17.956 -3.430 -27.919 1.00 85.56 202 ILE A CA 1
ATOM 1584 C C . ILE A 1 202 ? 16.433 -3.348 -27.981 1.00 85.56 202 ILE A C 1
ATOM 1586 O O . ILE A 1 202 ? 15.887 -2.397 -28.537 1.00 85.56 202 ILE A O 1
ATOM 1590 N N . GLU A 1 203 ? 15.758 -4.332 -27.403 1.00 84.81 203 GLU A N 1
ATOM 1591 C CA . GLU A 1 203 ? 14.308 -4.345 -27.243 1.00 84.81 203 GLU A CA 1
ATOM 1592 C C . GLU A 1 203 ? 13.926 -4.123 -25.787 1.00 84.81 203 GLU A C 1
ATOM 1594 O O . GLU A 1 203 ? 14.526 -4.696 -24.880 1.00 84.81 203 GLU A O 1
ATOM 1599 N N . GLU A 1 204 ? 12.896 -3.314 -25.567 1.00 80.50 204 GLU A N 1
ATOM 1600 C CA . GLU A 1 204 ? 12.262 -3.187 -24.263 1.00 80.50 204 GLU A CA 1
ATOM 1601 C C . GLU A 1 204 ? 11.233 -4.308 -24.086 1.00 80.50 204 GLU A C 1
ATOM 1603 O O . GLU A 1 204 ? 10.217 -4.368 -24.782 1.00 80.50 204 GLU A O 1
ATOM 1608 N N . LEU A 1 205 ? 11.489 -5.207 -23.139 1.00 72.69 205 LEU A N 1
ATOM 1609 C CA . LEU A 1 205 ? 10.514 -6.182 -22.683 1.00 72.69 205 LEU A CA 1
ATOM 1610 C C . LEU A 1 205 ? 9.626 -5.497 -21.648 1.00 72.69 205 LEU A C 1
ATOM 1612 O O . LEU A 1 205 ? 10.032 -5.240 -20.512 1.00 72.69 205 LEU A O 1
ATOM 1616 N N . SER A 1 206 ? 8.389 -5.224 -22.050 1.00 54.88 206 SER A N 1
ATOM 1617 C CA . SER A 1 206 ? 7.327 -4.895 -21.106 1.00 54.88 206 SER A CA 1
ATOM 1618 C C . SER A 1 206 ? 7.132 -6.110 -20.197 1.00 54.88 206 SER A C 1
ATOM 1620 O O . SER A 1 206 ? 6.743 -7.182 -20.664 1.00 54.88 206 SER A O 1
ATOM 1622 N N . SER A 1 207 ? 7.462 -5.981 -18.908 1.00 46.78 207 SER A N 1
ATOM 1623 C CA . SER A 1 207 ? 7.227 -7.071 -17.963 1.00 46.78 207 SER A CA 1
ATOM 1624 C C . SER A 1 207 ? 5.718 -7.318 -17.872 1.00 46.78 207 SER A C 1
ATOM 1626 O O . SER A 1 207 ? 4.975 -6.389 -17.548 1.00 46.78 207 SER A O 1
ATOM 1628 N N . VAL A 1 208 ? 5.277 -8.541 -18.174 1.00 41.91 208 VAL A N 1
ATOM 1629 C CA . VAL A 1 208 ? 3.891 -8.998 -17.954 1.00 41.91 208 VAL A CA 1
ATOM 1630 C C . VAL A 1 208 ? 3.579 -9.050 -16.463 1.00 41.91 208 VAL A C 1
ATOM 1632 O O . VAL A 1 208 ? 4.442 -9.556 -15.710 1.00 41.91 208 VAL A O 1
#